Protein AF-A0A151RTE6-F1 (afdb_monomer_lite)

Organism: Cajanus cajan (NCBI:txid3821)

Radius of gyration: 24.03 Å; chains: 1; bounding box: 55×46×83 Å

Sequence (218 aa):
MVELQIISDVASSSNSSSMVSSKKYEVFLSFRGEDTRMNFTSHLHEALKKKEVETFIDYELRKGDEISPALIQAIENSLVSIVILSPNYASSKWCLEELNKILECRKKQGQMVIPVFYNVDPYIPKDLSNLKKILLYHFPELIEIPDLSMARKLERISLHDCISLSELHPSITSLPKLTELALDRCSKIDILKVHSKSLRILVAYDCSSLKEFSITSK

Structure (mmCIF, N/CA/C/O backbone):
data_AF-A0A151RTE6-F1
#
_entry.id   AF-A0A151RTE6-F1
#
loop_
_atom_site.group_PDB
_atom_site.id
_atom_site.type_symbol
_atom_site.label_atom_id
_atom_site.label_alt_id
_atom_site.label_comp_id
_atom_site.label_asym_id
_atom_site.label_entity_id
_atom_site.label_seq_id
_atom_site.pdbx_PDB_ins_code
_atom_site.Cartn_x
_atom_site.Cartn_y
_atom_site.Cartn_z
_atom_site.occupancy
_atom_site.B_iso_or_equiv
_atom_site.auth_seq_id
_atom_site.auth_comp_id
_atom_site.auth_asym_id
_atom_site.auth_atom_id
_atom_site.pdbx_PDB_model_num
ATOM 1 N N . MET A 1 1 ? -32.104 -14.719 55.369 1.00 33.06 1 MET A N 1
ATOM 2 C CA . MET A 1 1 ? -31.948 -15.973 56.137 1.00 33.06 1 MET A CA 1
ATOM 3 C C . MET A 1 1 ? -31.483 -17.011 55.128 1.00 33.06 1 MET A C 1
ATOM 5 O O . MET A 1 1 ? -32.283 -17.423 54.310 1.00 33.06 1 MET A O 1
ATOM 9 N N . VAL A 1 2 ? -30.200 -17.316 54.977 1.00 25.77 2 VAL A N 1
ATOM 10 C CA . VAL A 1 2 ? -29.109 -17.382 55.955 1.00 25.77 2 VAL A CA 1
ATOM 11 C C . VAL A 1 2 ? -27.835 -16.800 55.329 1.00 25.77 2 VAL A C 1
ATOM 13 O O . VAL A 1 2 ? -27.560 -17.023 54.155 1.00 25.77 2 VAL A O 1
ATOM 16 N N . GLU A 1 3 ? -27.098 -16.050 56.135 1.00 24.86 3 GLU A N 1
ATOM 17 C CA . GLU A 1 3 ? -25.701 -15.659 55.953 1.00 24.86 3 GLU A CA 1
ATOM 18 C C . GLU A 1 3 ? -24.899 -16.488 56.972 1.00 24.86 3 GLU A C 1
ATOM 20 O O . GLU A 1 3 ? -25.427 -16.713 58.063 1.00 24.86 3 GLU A O 1
ATOM 25 N N . LEU A 1 4 ? -23.697 -16.973 56.622 1.00 22.39 4 LEU A N 1
ATOM 26 C CA . LEU A 1 4 ? -22.535 -17.066 57.527 1.00 22.39 4 LEU A CA 1
ATOM 27 C C . LEU A 1 4 ? -21.248 -17.545 56.803 1.00 22.39 4 LEU A C 1
ATOM 29 O O . LEU A 1 4 ? -21.136 -18.670 56.326 1.00 22.39 4 LEU A O 1
ATOM 33 N N . GLN A 1 5 ? -20.330 -16.576 56.762 1.00 28.45 5 GLN A N 1
ATOM 34 C CA . GLN A 1 5 ? -18.861 -16.445 56.610 1.00 28.45 5 GLN A CA 1
ATOM 35 C C . GLN A 1 5 ? -17.949 -17.517 57.277 1.00 28.45 5 GLN A C 1
ATOM 37 O O . GLN A 1 5 ? -18.465 -18.323 58.037 1.00 28.45 5 GLN A O 1
ATOM 42 N N . ILE A 1 6 ? -16.601 -17.611 57.165 1.00 29.50 6 ILE A N 1
ATOM 43 C CA . ILE A 1 6 ? -15.420 -16.891 56.582 1.00 29.50 6 ILE A CA 1
ATOM 44 C C . ILE A 1 6 ? -14.206 -17.873 56.652 1.00 29.50 6 ILE A C 1
ATOM 46 O O . ILE A 1 6 ? -14.278 -18.810 57.440 1.00 29.50 6 ILE A O 1
ATOM 50 N N . ILE A 1 7 ? -13.109 -17.637 55.898 1.00 29.11 7 ILE A N 1
ATOM 51 C CA . ILE A 1 7 ? -11.652 -17.694 56.281 1.00 29.11 7 ILE A CA 1
ATOM 52 C C . ILE A 1 7 ? -10.854 -17.295 55.011 1.00 29.11 7 ILE A C 1
ATOM 54 O O . ILE A 1 7 ? -10.948 -17.977 53.997 1.00 29.11 7 ILE A O 1
ATOM 58 N N . SER A 1 8 ? -10.440 -16.031 54.850 1.00 34.88 8 SER A N 1
ATOM 59 C CA . SER A 1 8 ? -9.131 -15.400 55.154 1.00 34.88 8 SER A CA 1
ATOM 60 C C . SER A 1 8 ? -7.902 -16.017 54.465 1.00 34.88 8 SER A C 1
ATOM 62 O O . SER A 1 8 ? -7.481 -17.102 54.837 1.00 34.88 8 SER A O 1
ATOM 64 N N . ASP A 1 9 ? -7.295 -15.276 53.529 1.00 30.62 9 ASP A N 1
ATOM 65 C CA . ASP A 1 9 ? -5.905 -14.811 53.664 1.00 30.62 9 ASP A CA 1
ATOM 66 C C . ASP A 1 9 ? -5.556 -13.741 52.618 1.00 30.62 9 ASP A C 1
ATOM 68 O O . ASP A 1 9 ? -5.962 -13.787 51.457 1.00 30.62 9 ASP A O 1
ATOM 72 N N . VAL A 1 10 ? -4.825 -12.726 53.080 1.00 44.12 10 VAL A N 1
ATOM 73 C CA . VAL A 1 10 ? -4.344 -11.586 52.301 1.00 44.12 10 VAL A CA 1
ATOM 74 C C . VAL A 1 10 ? -3.024 -11.972 51.645 1.00 44.12 10 VAL A C 1
ATOM 76 O O . VAL A 1 10 ? -2.044 -12.234 52.336 1.00 44.12 10 VAL A O 1
ATOM 79 N N . ALA A 1 11 ? -2.970 -11.921 50.316 1.00 38.62 11 ALA A N 1
ATOM 80 C CA . ALA A 1 11 ? -1.718 -11.853 49.574 1.00 38.62 11 ALA A CA 1
ATOM 81 C C . ALA A 1 11 ? -1.818 -10.749 48.519 1.00 38.62 11 ALA A C 1
ATOM 83 O O . ALA A 1 11 ? -2.534 -10.851 47.524 1.00 38.62 11 ALA A O 1
ATOM 84 N N . SER A 1 12 ? -1.092 -9.665 48.772 1.00 51.09 12 SER A N 1
ATOM 85 C CA . SER A 1 12 ? -0.855 -8.576 47.837 1.00 51.09 12 SER A CA 1
ATOM 86 C C . SER A 1 12 ? -0.136 -9.107 46.598 1.00 51.09 12 SER A C 1
ATOM 88 O O . SER A 1 12 ? 1.003 -9.557 46.697 1.00 51.09 12 SER A O 1
ATOM 90 N N . SER A 1 13 ? -0.738 -8.992 45.416 1.00 42.41 13 SER A N 1
ATOM 91 C CA . SER A 1 13 ? 0.045 -8.943 44.181 1.00 42.41 13 SER A CA 1
ATOM 92 C C . SER A 1 13 ? -0.664 -8.104 43.122 1.00 42.41 13 SER A C 1
ATOM 94 O O . SER A 1 13 ? -1.789 -8.376 42.723 1.00 42.41 13 SER A O 1
ATOM 96 N N . SER A 1 14 ? 0.029 -7.024 42.755 1.00 44.31 14 SER A N 1
ATOM 97 C CA . SER A 1 14 ? -0.047 -6.277 41.499 1.00 44.31 14 SER A CA 1
ATOM 98 C C . SER A 1 14 ? -1.425 -6.139 40.852 1.00 44.31 14 SER A C 1
ATOM 100 O O . SER A 1 14 ? -1.862 -6.979 40.069 1.00 44.31 14 SER A O 1
ATOM 102 N N . ASN A 1 15 ? -2.013 -4.966 41.071 1.00 45.75 15 ASN A N 1
ATOM 103 C CA . ASN A 1 15 ? -2.979 -4.359 40.173 1.00 45.75 15 ASN A CA 1
ATOM 104 C C . ASN A 1 15 ? -2.306 -4.195 38.794 1.00 45.75 15 ASN A C 1
ATOM 106 O O . ASN A 1 15 ? -1.698 -3.161 38.517 1.00 45.75 15 ASN A O 1
ATOM 110 N N . SER A 1 16 ? -2.358 -5.212 37.929 1.00 46.16 16 SER A N 1
ATOM 111 C CA . SER A 1 16 ? -2.182 -4.973 36.503 1.00 46.16 16 SER A CA 1
ATOM 112 C C . SER A 1 16 ? -3.469 -4.305 36.047 1.00 46.16 16 SER A C 1
ATOM 114 O O . SER A 1 16 ? -4.418 -4.941 35.599 1.00 46.16 16 SER A O 1
ATOM 116 N N . SER A 1 17 ? -3.534 -2.980 36.215 1.00 43.78 17 SER A N 1
ATOM 117 C CA . SER A 1 17 ? -4.467 -2.214 35.408 1.00 43.78 17 SER A CA 1
ATOM 118 C C . SER A 1 17 ? -4.072 -2.535 33.975 1.00 43.78 17 SER A C 1
ATOM 120 O O . SER A 1 17 ? -3.041 -2.063 33.489 1.00 43.78 17 SER A O 1
ATOM 122 N N . SER A 1 18 ? -4.840 -3.405 33.326 1.00 48.41 18 SER A N 1
ATOM 123 C CA . SER A 1 18 ? -4.858 -3.490 31.883 1.00 48.41 18 SER A CA 1
ATOM 124 C C . SER A 1 18 ? -4.977 -2.045 31.428 1.00 48.41 18 SER A C 1
ATOM 126 O O . SER A 1 18 ? -6.010 -1.416 31.673 1.00 48.41 18 SER A O 1
ATOM 128 N N . MET A 1 19 ? -3.907 -1.481 30.860 1.00 41.81 19 MET A N 1
ATOM 129 C CA . MET A 1 19 ? -4.021 -0.267 30.068 1.00 41.81 19 MET A CA 1
ATOM 130 C C . MET A 1 19 ? -4.860 -0.675 28.864 1.00 41.81 19 MET A C 1
ATOM 132 O O . MET A 1 19 ? -4.349 -0.950 27.782 1.00 41.81 19 MET A O 1
ATOM 136 N N . VAL A 1 20 ? -6.170 -0.783 29.081 1.00 46.06 20 VAL A N 1
ATOM 137 C CA . VAL A 1 20 ? -7.156 -0.671 28.033 1.00 46.06 20 VAL A CA 1
ATOM 138 C C . VAL A 1 20 ? -6.948 0.754 27.570 1.00 46.06 20 VAL A C 1
ATOM 140 O O . VAL A 1 20 ? -7.432 1.706 28.179 1.00 46.06 20 VAL A O 1
ATOM 143 N N . SER A 1 21 ? -6.087 0.899 26.563 1.00 55.72 21 SER A N 1
ATOM 144 C CA . SER A 1 21 ? -6.063 2.077 25.718 1.00 55.72 21 SER A CA 1
ATOM 145 C C . SER A 1 21 ? -7.525 2.373 25.432 1.00 55.72 21 SER A C 1
ATOM 147 O O . SER A 1 21 ? -8.219 1.524 24.870 1.00 55.72 21 SER A O 1
ATOM 149 N N . SER A 1 22 ? -8.019 3.506 25.929 1.00 59.09 22 SER A N 1
ATOM 150 C CA . SER A 1 22 ? -9.379 3.967 25.692 1.00 59.09 22 SER A CA 1
ATOM 151 C C . SER A 1 22 ? -9.469 4.379 24.225 1.00 59.09 22 SER A C 1
ATOM 153 O O . SER A 1 22 ? -9.477 5.565 23.893 1.00 59.09 22 SER A O 1
ATOM 155 N N . LYS A 1 23 ? -9.400 3.390 23.330 1.00 61.66 23 LYS A N 1
ATOM 156 C CA . LYS A 1 23 ? -9.575 3.578 21.902 1.00 61.66 23 LYS A CA 1
ATOM 157 C C . LYS A 1 23 ? -10.981 4.108 21.723 1.00 61.66 23 LYS A C 1
ATOM 159 O O . LYS A 1 23 ? -11.946 3.478 22.141 1.00 61.66 23 LYS A O 1
ATOM 164 N N . LYS A 1 24 ? -11.052 5.324 21.194 1.00 71.38 24 LYS A N 1
ATOM 165 C CA . LYS A 1 24 ? -12.293 6.081 21.057 1.00 71.38 24 LYS A CA 1
ATOM 166 C C . LYS A 1 24 ? -13.138 5.575 19.890 1.00 71.38 24 LYS A C 1
ATOM 168 O O . LYS A 1 24 ? -14.317 5.863 19.847 1.00 71.38 24 LYS A O 1
ATOM 173 N N . TYR A 1 25 ? -12.536 4.868 18.939 1.00 75.62 25 TYR A N 1
ATOM 174 C CA . TYR A 1 25 ? -13.242 4.332 17.784 1.00 75.62 25 TYR A CA 1
ATOM 175 C C . TYR A 1 25 ? -12.800 2.894 17.531 1.00 75.62 25 TYR A C 1
ATOM 177 O O . TYR A 1 25 ? -11.629 2.534 17.685 1.00 75.62 25 TYR A O 1
ATOM 185 N N . GLU A 1 26 ? -13.734 2.067 17.088 1.00 88.31 26 GLU A N 1
ATOM 186 C CA . GLU A 1 26 ? -13.432 0.723 16.617 1.00 88.31 26 GLU A CA 1
ATOM 187 C C . GLU A 1 26 ? -12.938 0.764 15.170 1.00 88.31 26 GLU A C 1
ATOM 189 O O . GLU A 1 26 ? -11.965 0.090 14.827 1.00 88.31 26 GLU A O 1
ATOM 194 N N . VAL A 1 27 ? -13.546 1.607 14.331 1.00 94.56 27 VAL A N 1
ATOM 195 C CA . VAL A 1 27 ? -13.223 1.698 12.903 1.00 94.56 27 VAL A CA 1
ATOM 196 C C . VAL A 1 27 ? -12.957 3.139 12.473 1.00 94.56 27 VAL A C 1
ATOM 198 O O . VAL A 1 27 ? -13.762 4.030 12.720 1.00 94.56 27 VAL A O 1
ATOM 201 N N . PHE A 1 28 ? -11.865 3.356 11.743 1.00 95.00 28 PHE A N 1
ATOM 202 C CA . PHE A 1 28 ? -11.642 4.544 10.920 1.00 95.00 28 PHE A CA 1
ATOM 203 C C . PHE A 1 28 ? -11.951 4.220 9.456 1.00 95.00 28 PHE A C 1
ATOM 205 O O . PHE A 1 28 ? -11.373 3.278 8.906 1.00 95.00 28 PHE A O 1
ATOM 212 N N . LEU A 1 29 ? -12.829 4.992 8.811 1.00 94.50 29 LEU A N 1
ATOM 213 C CA . LEU A 1 29 ? -13.092 4.885 7.373 1.00 94.50 29 LEU A CA 1
ATOM 214 C C . LEU A 1 29 ? -12.291 5.936 6.601 1.00 94.50 29 LEU A C 1
ATOM 216 O O . LEU A 1 29 ? -12.607 7.123 6.671 1.00 94.50 29 LEU A O 1
ATOM 220 N N . SER A 1 30 ? -11.315 5.485 5.810 1.00 91.75 30 SER A N 1
ATOM 221 C CA . SER A 1 30 ? -10.594 6.322 4.844 1.00 91.75 30 SER A CA 1
ATOM 222 C C . SER A 1 30 ? -11.123 6.068 3.437 1.00 91.75 30 SER A C 1
ATOM 224 O O . SER A 1 30 ? -11.233 4.916 3.006 1.00 91.75 30 SER A O 1
ATOM 226 N N . PHE A 1 31 ? -11.493 7.124 2.715 1.00 91.69 31 PHE A N 1
ATOM 227 C CA . PHE A 1 31 ? -12.126 7.009 1.402 1.00 91.69 31 PHE A CA 1
ATOM 228 C C . PHE A 1 31 ? -12.010 8.302 0.598 1.00 91.69 31 PHE A C 1
ATOM 230 O O . PHE A 1 31 ? -11.844 9.391 1.146 1.00 91.69 31 PHE A O 1
ATOM 237 N N . ARG A 1 32 ? -12.177 8.201 -0.724 1.00 88.75 32 ARG A N 1
ATOM 238 C CA . ARG A 1 32 ? -12.339 9.383 -1.570 1.00 88.75 32 ARG A CA 1
ATOM 239 C C . ARG A 1 32 ? -13.804 9.792 -1.602 1.00 88.75 32 ARG A C 1
ATOM 241 O O . ARG A 1 32 ? -14.637 9.127 -2.215 1.00 88.75 32 ARG A O 1
ATOM 248 N N . GLY A 1 33 ? -14.101 10.939 -1.001 1.00 88.25 33 GLY A N 1
ATOM 249 C CA . GLY A 1 33 ? -15.452 11.488 -0.947 1.00 88.25 33 GLY A CA 1
ATOM 250 C C . GLY A 1 33 ? -16.173 11.576 -2.290 1.00 88.25 33 GLY A C 1
ATOM 251 O O . GLY A 1 33 ? -17.325 11.166 -2.407 1.00 88.25 33 GLY A O 1
ATOM 252 N N . GLU A 1 34 ? -15.466 12.074 -3.300 1.00 86.56 34 GLU A N 1
ATOM 253 C CA . GLU A 1 34 ? -15.965 12.214 -4.672 1.00 86.56 34 GLU A CA 1
ATOM 254 C C . GLU A 1 34 ? -16.407 10.884 -5.298 1.00 86.56 34 GLU A C 1
ATOM 256 O O . GLU A 1 34 ? -17.368 10.864 -6.062 1.00 86.56 34 GLU A O 1
ATOM 261 N N . ASP A 1 35 ? -15.766 9.773 -4.930 1.00 83.75 35 ASP A N 1
ATOM 262 C CA . ASP A 1 35 ? -16.043 8.469 -5.532 1.00 83.75 35 ASP A CA 1
ATOM 263 C C . ASP A 1 35 ? -17.160 7.727 -4.791 1.00 83.75 35 ASP A C 1
ATOM 265 O O . ASP A 1 35 ? -18.057 7.147 -5.415 1.00 83.75 35 ASP A O 1
ATOM 269 N N . THR A 1 36 ? -17.093 7.711 -3.452 1.00 89.81 36 THR A N 1
ATOM 270 C CA . THR A 1 36 ? -17.843 6.724 -2.661 1.00 89.81 36 THR A CA 1
ATOM 271 C C . THR A 1 36 ? -18.753 7.285 -1.574 1.00 89.81 36 THR A C 1
ATOM 273 O O . THR A 1 36 ? -19.547 6.525 -1.011 1.00 89.81 36 THR A O 1
ATOM 276 N N . ARG A 1 37 ? -18.701 8.595 -1.272 1.00 90.00 37 ARG A N 1
ATOM 277 C CA . ARG A 1 37 ? -19.408 9.189 -0.114 1.00 90.00 37 ARG A CA 1
ATOM 278 C C . ARG A 1 37 ? -20.894 8.867 -0.091 1.00 90.00 37 ARG A C 1
ATOM 280 O O . ARG A 1 37 ? -21.405 8.431 0.931 1.00 90.00 37 ARG A O 1
ATOM 287 N N . MET A 1 38 ? -21.577 9.119 -1.204 1.00 89.75 38 MET A N 1
ATOM 288 C CA . MET A 1 38 ? -23.039 9.041 -1.284 1.00 89.75 38 MET A CA 1
ATOM 289 C C . MET A 1 38 ? -23.554 7.641 -1.640 1.00 89.75 38 MET A C 1
ATOM 291 O O . MET A 1 38 ? -24.765 7.453 -1.703 1.00 89.75 38 MET A O 1
ATOM 295 N N . ASN A 1 39 ? -22.661 6.678 -1.886 1.00 90.31 39 ASN A N 1
ATOM 296 C CA . ASN A 1 39 ? -23.012 5.326 -2.315 1.00 90.31 39 ASN A CA 1
ATOM 297 C C . ASN A 1 39 ? -22.422 4.265 -1.360 1.00 90.31 39 ASN A C 1
ATOM 299 O O . ASN A 1 39 ? -22.927 4.053 -0.264 1.00 90.31 39 ASN A O 1
ATOM 303 N N . PHE A 1 40 ? -21.351 3.586 -1.746 1.00 93.38 40 PHE A N 1
ATOM 304 C CA . PHE A 1 40 ? -20.709 2.517 -1.007 1.00 93.38 40 PHE A CA 1
ATOM 305 C C . PHE A 1 40 ? -20.339 2.908 0.429 1.00 93.38 40 PHE A C 1
ATOM 307 O O . PHE A 1 40 ? -20.679 2.178 1.360 1.00 93.38 40 PHE A O 1
ATOM 314 N N . THR A 1 41 ? -19.697 4.063 0.641 1.00 93.69 41 THR A N 1
ATOM 315 C CA . THR A 1 41 ? -19.241 4.458 1.983 1.00 93.69 41 THR A CA 1
ATOM 316 C C . THR A 1 41 ? -20.406 4.788 2.915 1.00 93.69 41 THR A C 1
ATOM 318 O O . THR A 1 41 ? -20.362 4.387 4.077 1.00 93.69 41 THR A O 1
ATOM 321 N N . SER A 1 42 ? -21.463 5.462 2.439 1.00 91.25 42 SER A N 1
ATOM 322 C CA . SER A 1 42 ? -22.640 5.746 3.276 1.00 91.25 42 SER A CA 1
ATOM 323 C C . SER A 1 42 ? -23.357 4.461 3.692 1.00 91.25 42 SER A C 1
ATOM 325 O O . SER A 1 42 ? -23.728 4.321 4.857 1.00 91.25 42 SER A O 1
ATOM 327 N N . HIS A 1 43 ? -23.495 3.490 2.783 1.00 94.88 43 HIS A N 1
ATOM 328 C CA . HIS A 1 43 ? -24.083 2.187 3.096 1.00 94.88 43 HIS A CA 1
ATOM 329 C C . HIS A 1 43 ? -23.223 1.368 4.062 1.00 94.88 43 HIS A C 1
ATOM 331 O O . HIS A 1 43 ? -23.764 0.777 4.997 1.00 94.88 43 HIS A O 1
ATOM 337 N N . LEU A 1 44 ? -21.899 1.354 3.874 1.00 94.44 44 LEU A N 1
ATOM 338 C CA . LEU A 1 44 ? -20.972 0.678 4.783 1.00 94.44 44 LEU A CA 1
ATOM 339 C C . LEU A 1 44 ? -21.036 1.282 6.190 1.00 94.44 44 LEU A C 1
ATOM 341 O O . LEU A 1 44 ? -21.175 0.548 7.164 1.00 94.44 44 LEU A O 1
ATOM 345 N N . HIS A 1 45 ? -20.981 2.610 6.297 1.00 94.19 45 HIS A N 1
ATOM 346 C CA . HIS A 1 45 ? -21.068 3.311 7.575 1.00 94.19 45 HIS A CA 1
ATOM 347 C C . HIS A 1 45 ? -22.401 3.036 8.288 1.00 94.19 45 HIS A C 1
ATOM 349 O O . HIS A 1 45 ? -22.414 2.717 9.474 1.00 94.19 45 HIS A O 1
ATOM 355 N N . GLU A 1 46 ? -23.524 3.080 7.565 1.00 93.88 46 GLU A N 1
ATOM 356 C CA . GLU A 1 46 ? -24.840 2.754 8.124 1.00 93.88 46 GLU A CA 1
ATOM 357 C C . GLU A 1 46 ? -24.925 1.288 8.582 1.00 93.88 46 GLU A C 1
ATOM 359 O O . GLU A 1 46 ? -25.518 0.991 9.619 1.00 93.88 46 GLU A O 1
ATOM 364 N N . ALA A 1 47 ? -24.314 0.355 7.846 1.00 95.94 47 ALA A N 1
ATOM 365 C CA . ALA A 1 47 ? -24.262 -1.053 8.230 1.00 95.94 47 ALA A CA 1
ATOM 366 C C . ALA A 1 47 ? -23.413 -1.286 9.491 1.00 95.94 47 ALA A C 1
ATOM 368 O O . ALA A 1 47 ? -23.844 -2.027 10.374 1.00 95.94 47 ALA A O 1
ATOM 369 N N . LEU A 1 48 ? -22.251 -0.632 9.602 1.00 94.44 48 LEU A N 1
ATOM 370 C CA . LEU A 1 48 ? -21.400 -0.666 10.799 1.00 94.44 48 LEU A CA 1
ATOM 371 C C . LEU A 1 48 ? -22.136 -0.090 12.012 1.00 94.44 48 LEU A C 1
ATOM 373 O O . LEU A 1 48 ? -22.201 -0.729 13.060 1.00 94.44 48 LEU A O 1
ATOM 377 N N . LYS A 1 49 ? -22.799 1.056 11.840 1.00 92.25 49 LYS A N 1
ATOM 378 C CA . LYS A 1 49 ? -23.607 1.690 12.886 1.00 92.25 49 LYS A CA 1
ATOM 379 C C . LYS A 1 49 ? -24.753 0.797 13.364 1.00 92.25 49 LYS A C 1
ATOM 381 O O . LYS A 1 49 ? -24.986 0.690 14.562 1.00 92.25 49 LYS A O 1
ATOM 386 N N . LYS A 1 50 ? -25.450 0.109 12.451 1.00 96.25 50 LYS A N 1
ATOM 387 C CA . LYS A 1 50 ? -26.493 -0.882 12.792 1.00 96.25 50 LYS A CA 1
ATOM 388 C C . LYS A 1 50 ? -25.961 -2.087 13.568 1.00 96.25 50 LYS A C 1
ATOM 390 O O . LYS A 1 50 ? -26.747 -2.796 14.188 1.00 96.25 50 LYS A O 1
ATOM 395 N N . LYS A 1 51 ? -24.656 -2.348 13.493 1.00 95.31 51 LYS A N 1
ATOM 396 C CA . LYS A 1 51 ? -23.955 -3.372 14.273 1.00 95.31 51 LYS A CA 1
ATOM 397 C C . LYS A 1 51 ? -23.308 -2.811 15.539 1.00 95.31 51 LYS A C 1
ATOM 399 O O . LYS A 1 51 ? -22.533 -3.525 16.156 1.00 95.31 51 LYS A O 1
ATOM 404 N N . GLU A 1 52 ? -23.643 -1.572 15.902 1.00 93.62 52 GLU A N 1
ATOM 405 C CA . GLU A 1 52 ? -23.124 -0.871 17.080 1.00 93.62 52 GLU A CA 1
ATOM 406 C C . GLU A 1 52 ? -21.596 -0.697 17.059 1.00 93.62 52 GLU A C 1
ATOM 408 O O . GLU A 1 52 ? -20.989 -0.514 18.105 1.00 93.62 52 GLU A O 1
ATOM 413 N N . VAL A 1 53 ? -20.986 -0.704 15.863 1.00 92.50 53 VAL A N 1
ATOM 414 C CA . VAL A 1 53 ? -19.543 -0.492 15.694 1.00 92.50 53 VAL A CA 1
ATOM 415 C C . VAL A 1 53 ? -19.234 1.002 15.687 1.00 92.50 53 VAL A C 1
ATOM 417 O O . VAL A 1 53 ? -19.642 1.728 14.769 1.00 92.50 53 VAL A O 1
ATOM 420 N N . GLU A 1 54 ? -18.481 1.473 16.682 1.00 91.56 54 GLU A N 1
ATOM 421 C CA . GLU A 1 54 ? -18.126 2.887 16.804 1.00 91.56 54 GLU A CA 1
ATOM 422 C C . GLU A 1 54 ? -17.158 3.294 15.683 1.00 91.56 54 GLU A C 1
ATOM 424 O O . GLU A 1 54 ? -15.992 2.896 15.643 1.00 91.56 54 GLU A O 1
ATOM 429 N N . THR A 1 55 ? -17.659 4.084 14.732 1.00 91.31 55 THR A N 1
ATOM 430 C CA . THR A 1 55 ? -16.955 4.387 13.482 1.00 91.31 55 THR A CA 1
ATOM 431 C C . THR A 1 55 ? -16.683 5.882 13.352 1.00 91.31 55 THR A C 1
ATOM 433 O O . THR A 1 55 ? -17.605 6.696 13.413 1.00 91.31 55 THR A O 1
ATOM 436 N N . PHE A 1 56 ? -15.426 6.250 13.107 1.00 90.25 56 PHE A N 1
ATOM 437 C CA . PHE A 1 56 ? -15.063 7.581 12.640 1.00 90.25 56 PHE A CA 1
ATOM 438 C C . PHE A 1 56 ? -15.098 7.619 11.112 1.00 90.25 56 PHE A C 1
ATOM 440 O O . PHE A 1 56 ? -14.463 6.806 10.436 1.00 90.25 56 PHE A O 1
ATOM 447 N N . ILE A 1 57 ? -15.819 8.593 10.569 1.00 82.88 57 ILE A N 1
ATOM 448 C CA . ILE A 1 57 ? -15.936 8.828 9.133 1.00 82.88 57 ILE A CA 1
ATOM 449 C C . ILE A 1 57 ? -15.559 10.277 8.840 1.00 82.88 57 ILE A C 1
ATOM 451 O O . ILE A 1 57 ? -16.166 11.210 9.371 1.00 82.88 57 ILE A O 1
ATOM 455 N N . ASP A 1 58 ? -14.548 10.468 7.992 1.00 70.56 58 ASP A N 1
ATOM 456 C CA . ASP A 1 58 ? -14.165 11.808 7.559 1.00 70.56 58 ASP A CA 1
ATOM 457 C C . ASP A 1 58 ? -15.133 12.306 6.474 1.00 70.56 58 ASP A C 1
ATOM 459 O O . ASP A 1 58 ? -15.007 12.026 5.278 1.00 70.56 58 ASP A O 1
ATOM 463 N N . TYR A 1 59 ? -16.154 13.051 6.894 1.00 64.06 59 TYR A N 1
ATOM 464 C CA . TYR A 1 59 ? -17.014 13.805 5.984 1.00 64.06 59 TYR A CA 1
ATOM 465 C C . TYR A 1 59 ? -16.344 15.121 5.565 1.00 64.06 59 TYR A C 1
ATOM 467 O O . TYR A 1 59 ? -16.940 16.174 5.749 1.00 64.06 59 TYR A O 1
ATOM 475 N N . GLU A 1 60 ? -15.120 15.070 5.027 1.00 53.28 60 GLU A N 1
ATOM 476 C CA . GLU A 1 60 ? -14.385 16.225 4.480 1.00 53.28 60 GLU A CA 1
ATOM 477 C C . GLU A 1 60 ? -14.554 17.496 5.332 1.00 53.28 60 GLU A C 1
ATOM 479 O O . GLU A 1 60 ? -15.266 18.443 4.971 1.00 53.28 60 GLU A O 1
ATOM 484 N N . LEU A 1 61 ? -13.885 17.535 6.488 1.00 50.62 61 LEU A N 1
ATOM 485 C CA . LEU A 1 61 ? -13.674 18.807 7.176 1.00 50.62 61 LEU A CA 1
ATOM 486 C C . LEU A 1 61 ? -13.039 19.803 6.186 1.00 50.62 61 LEU A C 1
ATOM 488 O O . LEU A 1 61 ? -12.092 19.488 5.473 1.00 50.62 61 LEU A O 1
ATOM 492 N N . ARG A 1 62 ? -13.656 20.986 6.103 1.00 47.72 62 ARG A N 1
ATOM 493 C CA . ARG A 1 62 ? -13.381 22.112 5.192 1.00 47.72 62 ARG A CA 1
ATOM 494 C C . ARG A 1 62 ? -11.944 22.147 4.649 1.00 47.72 62 ARG A C 1
ATOM 496 O O . ARG A 1 62 ? -11.008 22.234 5.435 1.00 47.72 62 ARG A O 1
ATOM 503 N N . LYS A 1 63 ? -11.821 22.180 3.311 1.00 44.31 63 LYS A N 1
ATOM 504 C CA . LYS A 1 63 ? -10.577 22.366 2.536 1.00 44.31 63 LYS A CA 1
ATOM 505 C C . LYS A 1 63 ? -9.537 23.214 3.288 1.00 44.31 63 LYS A C 1
ATOM 507 O O . LYS A 1 63 ? -9.695 24.429 3.393 1.00 44.31 63 LYS A O 1
ATOM 512 N N . GLY A 1 64 ? -8.485 22.556 3.757 1.00 51.66 64 GLY A N 1
ATOM 513 C CA . GLY A 1 64 ? -7.236 23.138 4.240 1.00 51.66 64 GLY A CA 1
ATOM 514 C C . GLY A 1 64 ? -6.069 22.276 3.752 1.00 51.66 64 GLY A C 1
ATOM 515 O O . GLY A 1 64 ? -6.278 21.122 3.382 1.00 51.66 64 GLY A O 1
ATOM 516 N N . ASP A 1 65 ? -4.860 22.838 3.705 1.00 51.78 65 ASP A N 1
ATOM 517 C CA . ASP A 1 65 ? -3.688 22.195 3.084 1.00 51.78 65 ASP A CA 1
ATOM 518 C C . ASP A 1 65 ? -3.054 21.063 3.925 1.00 51.78 65 ASP A C 1
ATOM 520 O O . ASP A 1 65 ? -2.174 20.353 3.425 1.00 51.78 65 ASP A O 1
ATOM 524 N N . GLU A 1 66 ? -3.510 20.879 5.173 1.00 60.78 66 GLU A N 1
ATOM 525 C CA . GLU A 1 66 ? -2.959 19.939 6.160 1.00 60.78 66 GLU A CA 1
ATOM 526 C C . GLU A 1 66 ? -4.047 19.139 6.888 1.00 60.78 66 GLU A C 1
ATOM 528 O O . GLU A 1 66 ? -5.091 19.685 7.263 1.00 60.78 66 GLU A O 1
ATOM 533 N N . ILE A 1 67 ? -3.759 17.861 7.165 1.00 68.88 67 ILE A N 1
ATOM 534 C CA . ILE A 1 67 ? -4.608 17.008 8.001 1.00 68.88 67 ILE A CA 1
ATOM 535 C C . ILE A 1 67 ? -4.833 17.647 9.374 1.00 68.88 67 ILE A C 1
ATOM 537 O O . ILE A 1 67 ? -3.890 17.954 10.104 1.00 68.88 67 ILE A O 1
ATOM 541 N N . SER A 1 68 ? -6.102 17.770 9.775 1.00 76.06 68 SER A N 1
ATOM 542 C CA . SER A 1 68 ? -6.429 18.315 11.093 1.00 76.06 68 SER A CA 1
ATOM 543 C C . SER A 1 68 ? -5.881 17.427 12.229 1.00 76.06 68 SER A C 1
ATOM 545 O O . SER A 1 68 ? -5.979 16.198 12.151 1.00 76.06 68 SER A O 1
ATOM 547 N N . PRO A 1 69 ? -5.386 18.003 13.342 1.00 82.81 69 PRO A N 1
ATOM 548 C CA . PRO A 1 69 ? -4.947 17.226 14.506 1.00 82.81 69 PRO A CA 1
ATOM 549 C C . PRO A 1 69 ? -6.016 16.258 15.035 1.00 82.81 69 PRO A C 1
ATOM 551 O O . PRO A 1 69 ? -5.695 15.178 15.527 1.00 82.81 69 PRO A O 1
ATOM 554 N N . ALA A 1 70 ? -7.295 16.618 14.889 1.00 82.00 70 ALA A N 1
ATOM 555 C CA . ALA A 1 70 ? -8.420 15.762 15.247 1.00 82.00 70 ALA A CA 1
ATOM 556 C C . ALA A 1 70 ? -8.489 14.489 14.385 1.00 82.00 70 ALA A C 1
ATOM 558 O O . ALA A 1 70 ? -8.782 13.418 14.913 1.00 82.00 70 ALA A O 1
ATOM 559 N N . LEU A 1 71 ? -8.180 14.585 13.087 1.00 85.75 71 LEU A N 1
ATOM 560 C CA . LEU A 1 71 ? -8.147 13.431 12.188 1.00 85.75 71 LEU A CA 1
ATOM 561 C C . LEU A 1 71 ? -6.969 12.508 12.510 1.00 85.75 71 LEU A C 1
ATOM 563 O O . LEU A 1 71 ? -7.144 11.295 12.585 1.00 85.75 71 LEU A O 1
ATOM 567 N N . ILE A 1 72 ? 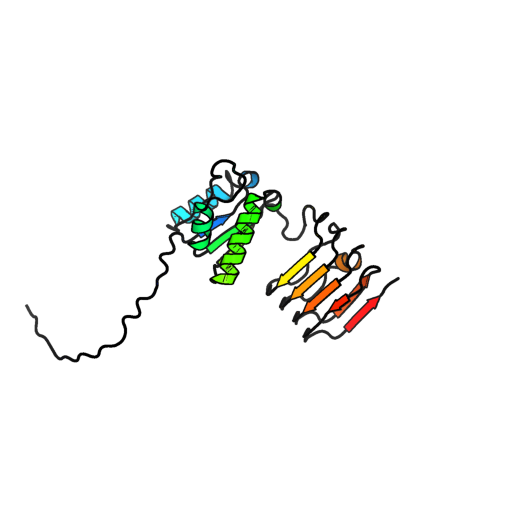-5.791 13.077 12.786 1.00 88.00 72 ILE A N 1
ATOM 568 C CA . ILE A 1 72 ? -4.614 12.307 13.223 1.00 88.00 72 ILE A CA 1
ATOM 569 C C . ILE A 1 72 ? -4.952 11.498 14.478 1.00 88.00 72 ILE A C 1
ATOM 571 O O . ILE A 1 72 ? -4.706 10.293 14.517 1.00 88.00 72 ILE A O 1
ATOM 575 N N . GLN A 1 73 ? -5.571 12.138 15.472 1.00 88.44 73 GLN A N 1
ATOM 576 C CA . GLN A 1 73 ? -6.002 11.459 16.693 1.00 88.44 73 GLN A CA 1
ATOM 577 C C . GLN A 1 73 ? -7.084 10.409 16.431 1.00 88.44 73 GLN A C 1
ATOM 579 O O . GLN A 1 73 ? -7.095 9.378 17.099 1.00 88.44 73 GLN A O 1
ATOM 584 N N . ALA A 1 74 ? -8.002 10.641 15.490 1.00 90.38 74 ALA A N 1
ATOM 585 C CA . ALA A 1 74 ? -9.011 9.649 15.132 1.00 90.38 74 ALA A CA 1
ATOM 586 C C . ALA A 1 74 ? -8.365 8.385 14.547 1.00 90.38 74 ALA A C 1
ATOM 588 O O . ALA A 1 74 ? -8.708 7.280 14.965 1.00 90.38 74 ALA A O 1
ATOM 589 N N . ILE A 1 75 ? -7.381 8.545 13.656 1.00 91.94 75 ILE A N 1
ATOM 590 C CA . ILE A 1 75 ? -6.606 7.427 13.105 1.00 91.94 75 ILE A CA 1
ATOM 591 C C . ILE A 1 75 ? -5.856 6.704 14.227 1.00 91.94 75 ILE A C 1
ATOM 593 O O . ILE A 1 75 ? -5.994 5.494 14.367 1.00 91.94 75 ILE A O 1
ATOM 597 N N . GLU A 1 76 ? -5.107 7.422 15.068 1.00 92.56 76 GLU A N 1
ATOM 598 C CA . GLU A 1 76 ? -4.319 6.821 16.156 1.00 92.56 76 GLU A CA 1
ATOM 599 C C . GLU A 1 76 ? -5.176 6.049 17.166 1.00 92.56 76 GLU A C 1
ATOM 601 O O . GLU A 1 76 ? -4.769 4.984 17.634 1.00 92.56 76 GLU A O 1
ATOM 606 N N . ASN A 1 77 ? -6.372 6.556 17.466 1.00 90.94 77 ASN A N 1
ATOM 607 C CA . ASN A 1 77 ? -7.278 5.978 18.456 1.00 90.94 77 ASN A CA 1
ATOM 608 C C . ASN A 1 77 ? -8.236 4.924 17.889 1.00 90.94 77 ASN A C 1
ATOM 610 O O . ASN A 1 77 ? -9.113 4.467 18.622 1.00 90.94 77 ASN A O 1
ATOM 614 N N . SER A 1 78 ? -8.081 4.533 16.621 1.00 93.31 78 SER A N 1
ATOM 615 C CA . SER A 1 78 ? -8.906 3.494 15.998 1.00 93.31 78 SER A CA 1
ATOM 616 C C . SER A 1 78 ? -8.294 2.096 16.145 1.00 93.31 78 SER A C 1
ATOM 618 O O . SER A 1 78 ? -7.076 1.912 16.032 1.00 93.31 78 SER A O 1
ATOM 620 N N . LEU A 1 79 ? -9.123 1.075 16.387 1.00 91.88 79 LEU A N 1
ATOM 621 C CA . LEU A 1 79 ? -8.687 -0.333 16.385 1.00 91.88 79 LEU A CA 1
ATOM 622 C C . LEU A 1 79 ? -8.354 -0.822 14.971 1.00 91.88 79 LEU A C 1
ATOM 624 O O . LEU A 1 79 ? -7.305 -1.439 14.758 1.00 91.88 79 LEU A O 1
ATOM 628 N N . VAL A 1 80 ? -9.242 -0.520 14.028 1.00 91.69 80 VAL A N 1
ATOM 629 C CA . VAL A 1 80 ? -9.181 -0.940 12.630 1.00 91.69 80 VAL A CA 1
ATOM 630 C C . VAL A 1 80 ? -9.275 0.288 11.731 1.00 91.69 80 VAL A C 1
ATOM 632 O O . VAL A 1 80 ? -10.050 1.202 11.996 1.00 91.69 80 VAL A O 1
ATOM 635 N N . SER A 1 81 ? -8.526 0.303 10.635 1.00 92.75 81 SER A N 1
ATOM 636 C CA . SER A 1 81 ? -8.719 1.255 9.541 1.00 92.75 81 SER A CA 1
ATOM 637 C C . SER A 1 81 ? -9.179 0.510 8.294 1.00 92.75 81 SER A C 1
ATOM 639 O O . SER A 1 81 ? -8.472 -0.369 7.801 1.00 92.75 81 SER A O 1
ATOM 641 N N . ILE A 1 82 ? -10.356 0.857 7.775 1.00 92.88 82 ILE A N 1
ATOM 642 C CA . ILE A 1 82 ? -10.832 0.373 6.477 1.00 92.88 82 ILE A CA 1
ATOM 643 C C . ILE A 1 82 ? -10.486 1.436 5.437 1.00 92.88 82 ILE A C 1
ATOM 645 O O . ILE A 1 82 ? -10.936 2.578 5.537 1.00 92.88 82 ILE A O 1
ATOM 649 N N . VAL A 1 83 ? -9.682 1.057 4.446 1.00 87.88 83 VAL A N 1
ATOM 650 C CA . VAL A 1 83 ? -9.214 1.953 3.382 1.00 87.88 83 VAL A CA 1
ATOM 651 C C . VAL A 1 83 ? -9.923 1.590 2.086 1.00 87.88 83 VAL A C 1
ATOM 653 O O . VAL A 1 83 ? -9.658 0.541 1.502 1.00 87.88 83 VAL A O 1
ATOM 656 N N . ILE A 1 84 ? -10.827 2.456 1.633 1.00 89.06 84 ILE A N 1
ATOM 657 C CA . ILE A 1 84 ? -11.611 2.265 0.411 1.00 89.06 84 ILE A CA 1
ATOM 658 C C . ILE A 1 84 ? -10.835 2.871 -0.757 1.00 89.06 84 ILE A C 1
ATOM 660 O O . ILE A 1 84 ? -10.935 4.063 -1.048 1.00 89.06 84 ILE A O 1
ATOM 664 N N . LEU A 1 85 ? -10.046 2.032 -1.419 1.00 78.69 85 LEU A N 1
ATOM 665 C CA . LEU A 1 85 ? -9.256 2.382 -2.590 1.00 78.69 85 LEU A CA 1
ATOM 666 C C . LEU A 1 85 ? -10.179 2.469 -3.808 1.00 78.69 85 LEU A C 1
ATOM 668 O O . LEU A 1 85 ? -10.650 1.456 -4.321 1.00 78.69 85 LEU A O 1
ATOM 672 N N . SER A 1 86 ? -10.444 3.693 -4.250 1.00 83.38 86 SER A N 1
ATOM 673 C CA . SER A 1 86 ? -11.351 4.033 -5.350 1.00 83.38 86 SER A CA 1
ATOM 674 C C . SER A 1 86 ? -10.613 4.770 -6.485 1.00 83.38 86 SER A C 1
ATOM 676 O O . SER A 1 86 ? -9.451 5.151 -6.300 1.00 83.38 86 SER A O 1
ATOM 678 N N . PRO A 1 87 ? -11.228 4.976 -7.671 1.00 81.50 87 PRO A N 1
ATOM 679 C CA . PRO A 1 87 ? -10.526 5.470 -8.860 1.00 81.50 87 PRO A CA 1
ATOM 680 C C . PRO A 1 87 ? -9.722 6.760 -8.671 1.00 81.50 87 PRO A C 1
ATOM 682 O O . PRO A 1 87 ? -8.661 6.884 -9.276 1.00 81.50 87 PRO A O 1
ATOM 685 N N . ASN A 1 88 ? -10.195 7.686 -7.835 1.00 78.44 88 ASN A N 1
ATOM 686 C CA . ASN A 1 88 ? -9.564 8.983 -7.594 1.00 78.44 88 ASN A CA 1
ATOM 687 C C . ASN A 1 88 ? -8.948 9.098 -6.188 1.00 78.44 88 ASN A C 1
ATOM 689 O O . ASN A 1 88 ? -8.563 10.192 -5.771 1.00 78.44 88 ASN A O 1
ATOM 693 N N . TYR A 1 89 ? -8.828 7.992 -5.442 1.00 81.06 89 TYR A N 1
ATOM 694 C CA . TYR A 1 89 ? -8.238 7.995 -4.099 1.00 81.06 89 TYR A CA 1
ATOM 695 C C . TYR A 1 89 ? -6.795 8.505 -4.118 1.00 81.06 89 TYR A C 1
ATOM 697 O O . TYR A 1 89 ? -6.460 9.460 -3.420 1.00 81.06 89 TYR A O 1
ATOM 705 N N . ALA A 1 90 ? -5.947 7.918 -4.968 1.00 77.19 90 ALA A N 1
ATOM 706 C CA . ALA A 1 90 ? -4.528 8.270 -5.052 1.00 77.19 90 ALA A CA 1
ATOM 707 C C . ALA A 1 90 ? -4.274 9.665 -5.653 1.00 77.19 90 ALA A C 1
ATOM 709 O O . ALA A 1 90 ? -3.181 10.207 -5.518 1.00 77.19 90 ALA A O 1
ATOM 710 N N . SER A 1 91 ? -5.277 10.267 -6.295 1.00 78.19 91 SER A N 1
ATOM 711 C CA . SER A 1 91 ? -5.202 11.639 -6.806 1.00 78.19 91 SER A CA 1
ATOM 712 C C . SER A 1 91 ? -5.400 12.689 -5.706 1.00 78.19 91 SER A C 1
ATOM 714 O O . SER A 1 91 ? -5.090 13.861 -5.912 1.00 78.19 91 SER A O 1
ATOM 716 N N . SER A 1 92 ? -5.904 12.291 -4.535 1.00 78.56 92 SER A N 1
ATOM 717 C CA . SER A 1 92 ? -6.123 13.176 -3.392 1.00 78.56 92 SER A CA 1
ATOM 718 C C . SER A 1 92 ? -4.914 13.168 -2.457 1.00 78.56 92 SER A C 1
ATOM 720 O O . SER A 1 92 ? -4.650 12.173 -1.780 1.00 78.56 92 SER A O 1
ATOM 722 N N . LYS A 1 93 ? -4.210 14.307 -2.359 1.00 77.88 93 LYS A N 1
ATOM 723 C CA . LYS A 1 93 ? -3.115 14.512 -1.387 1.00 77.88 93 LYS A CA 1
ATOM 724 C C . LYS A 1 93 ? -3.557 14.149 0.034 1.00 77.88 93 LYS A C 1
ATOM 726 O O . LYS A 1 93 ? -2.835 13.454 0.735 1.00 77.88 93 LYS A O 1
ATOM 731 N N . TRP A 1 94 ? -4.771 14.548 0.406 1.00 82.81 94 TRP A N 1
ATOM 732 C CA . TRP A 1 94 ? -5.357 14.266 1.714 1.00 82.81 94 TRP A CA 1
ATOM 733 C C . TRP A 1 94 ? -5.520 12.763 1.971 1.00 82.81 94 TRP A C 1
ATOM 735 O O . TRP A 1 94 ? -5.058 12.256 2.987 1.00 82.81 94 TRP A O 1
ATOM 745 N N . CYS A 1 95 ? -6.082 12.018 1.010 1.00 82.56 95 CYS A N 1
ATOM 746 C CA . CYS A 1 95 ? -6.255 10.565 1.136 1.00 82.56 95 CYS A CA 1
ATOM 747 C C . CYS A 1 95 ? -4.905 9.830 1.241 1.00 82.56 95 CYS A C 1
ATOM 749 O O . CYS A 1 95 ? -4.796 8.809 1.922 1.00 82.56 95 CYS A O 1
ATOM 751 N N . LEU A 1 96 ? -3.863 10.344 0.577 1.00 79.56 96 LEU A N 1
ATOM 752 C CA . LEU A 1 96 ? -2.505 9.805 0.685 1.00 79.56 96 LEU A CA 1
ATOM 753 C C . LEU A 1 96 ? -1.852 10.125 2.034 1.00 79.56 96 LEU A C 1
ATOM 755 O O . LEU A 1 96 ? -1.164 9.274 2.594 1.00 79.56 96 LEU A O 1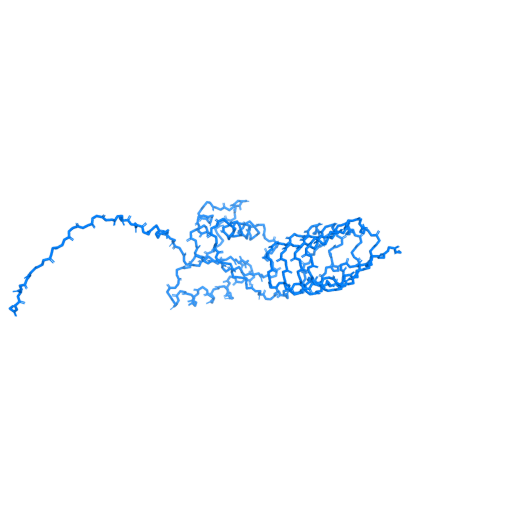
ATOM 759 N N . GLU A 1 97 ? -2.060 11.325 2.571 1.00 80.81 97 GLU A N 1
ATOM 760 C CA . GLU A 1 97 ? -1.574 11.697 3.901 1.00 80.81 97 GLU A CA 1
ATOM 761 C C . GLU A 1 97 ? -2.276 10.878 5.005 1.00 80.81 97 GLU A C 1
ATOM 763 O O . GLU A 1 97 ? -1.604 10.386 5.915 1.00 80.81 97 GLU A O 1
ATOM 768 N N . GLU A 1 98 ? -3.586 10.628 4.883 1.00 87.31 98 GLU A N 1
ATOM 769 C CA . GLU A 1 98 ? -4.327 9.718 5.769 1.00 87.31 98 GLU A CA 1
ATOM 770 C C . GLU A 1 98 ? -3.760 8.300 5.705 1.00 87.31 98 GLU A C 1
ATOM 772 O O . GLU A 1 98 ? -3.459 7.699 6.737 1.00 87.31 98 GLU A O 1
ATOM 777 N N . LEU A 1 99 ? -3.571 7.770 4.490 1.00 84.56 99 LEU A N 1
ATOM 778 C CA . LEU A 1 99 ? -3.023 6.432 4.282 1.00 84.56 99 LEU A CA 1
ATOM 779 C C . LEU A 1 99 ? -1.625 6.304 4.893 1.00 84.56 99 LEU A C 1
ATOM 781 O O . LEU A 1 99 ? -1.345 5.320 5.576 1.00 84.56 99 LEU A O 1
ATOM 785 N N . ASN A 1 100 ? -0.761 7.303 4.705 1.00 81.81 100 ASN A N 1
ATOM 786 C CA . ASN A 1 100 ? 0.560 7.327 5.330 1.00 81.81 100 ASN A CA 1
ATOM 787 C C . ASN A 1 100 ? 0.451 7.254 6.856 1.00 81.81 100 ASN A C 1
ATOM 789 O O . ASN A 1 100 ? 1.145 6.449 7.480 1.00 81.81 100 ASN A O 1
ATOM 793 N N . LYS A 1 101 ? -0.461 8.025 7.461 1.00 88.69 101 LYS A N 1
ATOM 794 C CA . LYS A 1 101 ? -0.673 7.990 8.910 1.00 88.69 101 LYS A CA 1
ATOM 795 C C . LYS A 1 101 ? -1.189 6.630 9.391 1.00 88.69 101 LYS A C 1
ATOM 797 O O . LYS A 1 101 ? -0.678 6.111 10.382 1.00 88.69 101 LYS A O 1
ATOM 802 N N . ILE A 1 102 ? -2.140 6.028 8.678 1.00 86.88 102 ILE A N 1
ATOM 803 C CA . ILE A 1 102 ? -2.660 4.680 8.961 1.00 86.88 102 ILE A CA 1
ATOM 804 C C . ILE A 1 102 ? -1.529 3.645 8.911 1.00 86.88 102 ILE A C 1
ATOM 806 O O . ILE A 1 102 ? -1.388 2.821 9.814 1.00 86.88 102 ILE A O 1
ATOM 810 N N . LEU A 1 103 ? -0.674 3.698 7.886 1.00 82.69 103 LEU A N 1
ATOM 811 C CA . LEU A 1 103 ? 0.458 2.779 7.747 1.00 82.69 103 LEU A CA 1
ATOM 812 C C . LEU A 1 103 ? 1.512 2.984 8.843 1.00 82.69 103 LEU A C 1
ATOM 814 O O . LEU A 1 103 ? 2.083 2.009 9.339 1.00 82.69 103 LEU A O 1
ATOM 818 N N . GLU A 1 104 ? 1.741 4.224 9.282 1.00 85.94 104 GLU A N 1
ATOM 819 C CA . GLU A 1 104 ? 2.558 4.489 10.465 1.00 85.94 104 GLU A CA 1
ATOM 820 C C . GLU A 1 104 ? 1.961 3.869 11.732 1.00 85.94 104 GLU A C 1
ATOM 822 O O . GLU A 1 104 ? 2.691 3.235 12.497 1.00 85.94 104 GLU A O 1
ATOM 827 N N . CYS A 1 105 ? 0.655 4.026 11.962 1.00 88.12 105 CYS A N 1
ATOM 828 C CA . CYS A 1 105 ? -0.047 3.439 13.104 1.00 88.12 105 CYS A CA 1
ATOM 829 C C . CYS A 1 105 ? -0.018 1.906 13.055 1.00 88.12 105 CYS A C 1
ATOM 831 O O . CYS A 1 105 ? 0.268 1.263 14.066 1.00 88.12 105 CYS A O 1
ATOM 833 N N . ARG A 1 106 ? -0.197 1.298 11.879 1.00 84.75 106 ARG A N 1
ATOM 834 C CA . ARG A 1 106 ? 0.004 -0.145 11.685 1.00 84.75 106 ARG A CA 1
ATOM 835 C C . ARG A 1 106 ? 1.402 -0.571 12.128 1.00 84.75 106 ARG A C 1
ATOM 837 O O . ARG A 1 106 ? 1.536 -1.519 12.895 1.00 84.75 106 ARG A O 1
ATOM 844 N N . LYS A 1 107 ? 2.440 0.149 11.691 1.00 81.94 107 LYS A N 1
ATOM 845 C CA . LYS A 1 107 ? 3.838 -0.175 12.010 1.00 81.94 107 LYS A CA 1
ATOM 846 C C . LYS A 1 107 ? 4.182 0.028 13.490 1.00 81.94 107 LYS A C 1
ATOM 848 O O . LYS A 1 107 ? 4.903 -0.786 14.054 1.00 81.94 107 LYS A O 1
ATOM 853 N N . LYS A 1 108 ? 3.718 1.121 14.103 1.00 87.44 108 LYS A N 1
ATOM 854 C CA . LYS A 1 108 ? 4.086 1.513 15.477 1.00 87.44 108 LYS A CA 1
ATOM 855 C C . LYS A 1 108 ? 3.299 0.756 16.548 1.00 87.44 108 LYS A C 1
ATOM 857 O O . LYS A 1 108 ? 3.865 0.440 17.587 1.00 87.44 108 LYS A O 1
ATOM 862 N N . GLN A 1 109 ? 2.013 0.497 16.312 1.00 88.25 109 GLN A N 1
ATOM 863 C CA . GLN A 1 109 ? 1.089 -0.010 17.337 1.00 88.25 109 GLN A CA 1
ATOM 864 C C . GLN A 1 109 ? 0.216 -1.186 16.870 1.00 88.25 109 GLN A C 1
ATOM 866 O O . GLN A 1 109 ? -0.739 -1.546 17.554 1.00 88.25 109 GLN A O 1
ATOM 871 N N . GLY A 1 110 ? 0.511 -1.784 15.710 1.00 83.88 110 GLY A N 1
ATOM 872 C CA . GLY A 1 110 ? -0.187 -2.982 15.234 1.00 83.88 110 GLY A CA 1
ATOM 873 C C . GLY A 1 110 ? -1.651 -2.751 14.848 1.00 83.88 110 GLY A C 1
ATOM 874 O O . GLY A 1 110 ? -2.439 -3.691 14.882 1.00 83.88 110 GLY A O 1
ATOM 875 N N . GLN A 1 111 ? -2.035 -1.514 14.508 1.00 90.31 111 GLN A N 1
ATOM 876 C CA . GLN A 1 111 ? -3.383 -1.212 14.014 1.00 90.31 111 GLN A CA 1
ATOM 877 C C . GLN A 1 111 ? -3.724 -2.092 12.801 1.00 90.31 111 GLN A C 1
ATOM 879 O O . GLN A 1 111 ? -2.934 -2.187 11.858 1.00 90.31 111 GLN A O 1
ATOM 884 N N . MET A 1 112 ? -4.902 -2.723 12.816 1.00 84.88 112 MET A N 1
ATOM 885 C CA . MET A 1 112 ? -5.351 -3.560 11.705 1.00 84.88 112 MET A CA 1
ATOM 886 C C . MET A 1 112 ? -5.805 -2.683 10.539 1.00 84.88 112 MET A C 1
ATOM 888 O O . MET A 1 112 ? -6.554 -1.729 10.732 1.00 84.88 112 MET A O 1
ATOM 892 N N . VAL A 1 113 ? -5.367 -3.016 9.325 1.00 84.62 113 VAL A N 1
ATOM 893 C CA . VAL A 1 113 ? -5.705 -2.268 8.108 1.00 84.62 113 VAL A CA 1
ATOM 894 C C . VAL A 1 113 ? -6.380 -3.208 7.122 1.00 84.62 113 VAL A C 1
ATOM 896 O O . VAL A 1 113 ? -5.791 -4.217 6.739 1.00 84.62 113 VAL A O 1
ATOM 899 N N . ILE A 1 114 ? -7.602 -2.869 6.714 1.00 84.69 114 ILE A N 1
ATOM 900 C CA . ILE A 1 114 ? -8.406 -3.647 5.769 1.00 84.69 114 ILE A CA 1
ATOM 901 C C . ILE A 1 114 ? -8.557 -2.831 4.479 1.00 84.69 114 ILE A C 1
ATOM 903 O O . ILE A 1 114 ? -9.292 -1.839 4.471 1.00 84.69 114 ILE A O 1
ATOM 907 N N . PRO A 1 115 ? -7.874 -3.204 3.385 1.00 82.62 115 PRO A N 1
ATOM 908 C CA . PRO A 1 115 ? -8.094 -2.570 2.095 1.00 82.62 115 PRO A CA 1
ATOM 909 C C . PRO A 1 115 ? -9.396 -3.076 1.457 1.00 82.62 115 PRO A C 1
ATOM 911 O O . PRO A 1 115 ? -9.672 -4.274 1.437 1.00 82.62 115 PRO A O 1
ATOM 914 N N . VAL A 1 116 ? -10.177 -2.157 0.892 1.00 82.69 116 VAL A N 1
ATOM 915 C CA . VAL A 1 116 ? -11.362 -2.436 0.074 1.00 82.69 116 VAL A CA 1
ATOM 916 C C . VAL A 1 116 ? -11.149 -1.800 -1.292 1.00 82.69 116 VAL A C 1
ATOM 918 O O . VAL A 1 116 ? -11.041 -0.582 -1.399 1.00 82.69 116 VAL A O 1
ATOM 921 N N . PHE A 1 117 ? -11.097 -2.613 -2.342 1.00 77.06 117 PHE A N 1
ATOM 922 C CA . PHE A 1 117 ? -10.925 -2.144 -3.715 1.00 77.06 117 PHE A CA 1
ATOM 923 C C . PHE A 1 117 ? -12.300 -1.871 -4.337 1.00 77.06 117 PHE A C 1
ATOM 925 O O . PHE A 1 117 ? -13.074 -2.796 -4.573 1.00 77.06 117 PHE A O 1
ATOM 932 N N . TYR A 1 118 ? -12.626 -0.598 -4.570 1.00 79.25 118 TYR A N 1
ATOM 933 C CA . TYR A 1 118 ? -13.919 -0.158 -5.098 1.00 79.25 118 TYR A CA 1
ATOM 934 C C . TYR A 1 118 ? -13.775 0.385 -6.521 1.00 79.25 118 TYR A C 1
ATOM 936 O O . TYR A 1 118 ? -13.173 1.437 -6.717 1.00 79.25 118 TYR A O 1
ATOM 944 N N . ASN A 1 119 ? -14.346 -0.300 -7.520 1.00 78.62 119 ASN A N 1
ATOM 945 C CA . ASN A 1 119 ? -14.283 0.087 -8.945 1.00 78.62 119 ASN A CA 1
ATOM 946 C C . ASN A 1 119 ? -12.868 0.427 -9.454 1.00 78.62 119 ASN A C 1
ATOM 948 O O . ASN A 1 119 ? -12.683 1.140 -10.445 1.00 78.62 119 ASN A O 1
ATOM 952 N N . VAL A 1 120 ? -11.867 -0.107 -8.770 1.00 66.62 120 VAL A N 1
ATOM 953 C CA . VAL A 1 120 ? -10.490 -0.182 -9.215 1.00 66.62 120 VAL A CA 1
ATOM 954 C C . VAL A 1 120 ? -10.232 -1.647 -9.465 1.00 66.62 120 VAL A C 1
ATOM 956 O O . VAL A 1 120 ? -10.619 -2.497 -8.663 1.00 66.62 120 VAL A O 1
ATOM 959 N N . ASP A 1 121 ? -9.619 -1.941 -10.5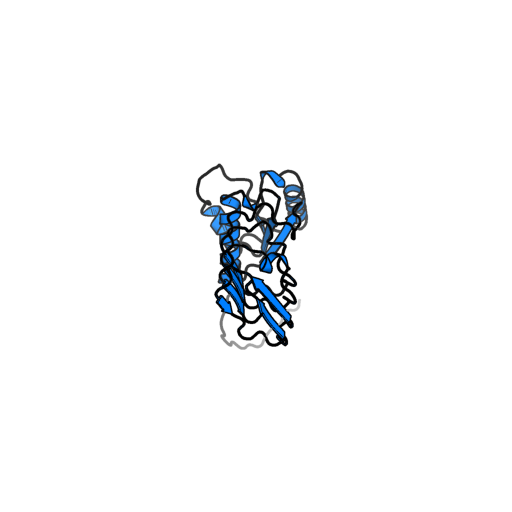97 1.00 57.91 121 ASP A N 1
ATOM 960 C CA . ASP A 1 121 ? -9.018 -3.247 -10.745 1.00 57.91 121 ASP A CA 1
ATOM 961 C C . ASP A 1 121 ? -7.768 -3.243 -9.849 1.00 57.91 121 ASP A C 1
ATOM 963 O O . ASP A 1 121 ? -6.883 -2.407 -10.069 1.00 57.91 121 ASP A O 1
ATOM 967 N N . PRO A 1 122 ? -7.686 -4.101 -8.815 1.00 51.78 122 PRO A N 1
ATOM 968 C CA . PRO A 1 122 ? -6.506 -4.176 -7.956 1.00 51.78 122 PRO A CA 1
ATOM 969 C C . PRO A 1 122 ? -5.229 -4.547 -8.733 1.00 51.78 122 PRO A C 1
ATOM 971 O O . PRO A 1 122 ? -4.133 -4.378 -8.201 1.00 51.78 122 PRO A O 1
ATOM 974 N N . TYR A 1 123 ? -5.361 -4.994 -9.988 1.00 49.31 123 TYR A N 1
ATOM 975 C CA . TYR A 1 123 ? -4.277 -5.405 -10.874 1.00 49.31 123 TYR A CA 1
ATOM 976 C C . TYR A 1 123 ? -4.044 -4.465 -12.073 1.00 49.31 123 TYR A C 1
ATOM 978 O O . TYR A 1 123 ? -3.085 -4.692 -12.809 1.00 49.31 123 TYR A O 1
ATOM 986 N N . ILE A 1 124 ? -4.839 -3.394 -12.264 1.00 46.84 124 ILE A N 1
ATOM 987 C CA . ILE A 1 124 ? -4.610 -2.391 -13.330 1.00 46.84 124 ILE A CA 1
ATOM 988 C C . ILE A 1 124 ? -4.217 -1.046 -12.711 1.00 46.84 124 ILE A C 1
ATOM 990 O O . ILE A 1 124 ? -5.077 -0.280 -12.260 1.00 46.84 124 ILE A O 1
ATOM 994 N N . PRO A 1 125 ? -2.926 -0.684 -12.733 1.00 52.81 125 PRO A N 1
ATOM 995 C CA . PRO A 1 125 ? -2.494 0.616 -12.255 1.00 52.81 125 PRO A CA 1
ATOM 996 C C . PRO A 1 125 ? -2.979 1.752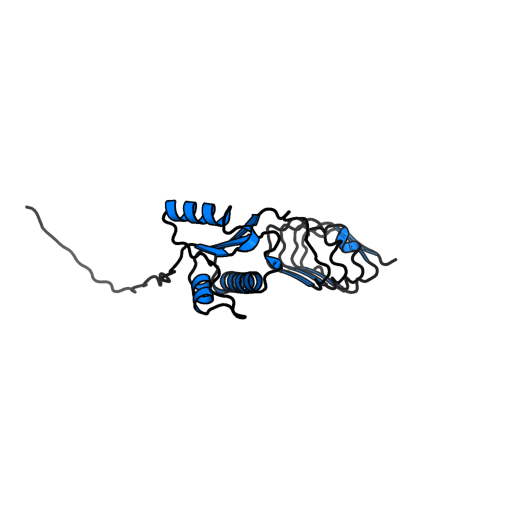 -13.168 1.00 52.81 125 PRO A C 1
ATOM 998 O O . PRO A 1 125 ? -2.526 1.902 -14.306 1.00 52.81 125 PRO A O 1
ATOM 1001 N N . LYS A 1 126 ? -3.880 2.603 -12.661 1.00 58.09 126 LYS A N 1
ATOM 1002 C CA . LYS A 1 126 ? -4.210 3.888 -13.293 1.00 58.09 126 LYS A CA 1
ATOM 1003 C C . LYS A 1 126 ? -3.073 4.877 -13.019 1.00 58.09 126 LYS A C 1
ATOM 1005 O O . LYS A 1 126 ? -2.945 5.405 -11.924 1.00 58.09 126 LYS A O 1
ATOM 1010 N N . ASP A 1 127 ? -2.253 5.069 -14.048 1.00 59.59 127 ASP A N 1
ATOM 1011 C CA . ASP A 1 127 ? -1.128 6.005 -14.155 1.00 59.59 127 ASP A CA 1
ATOM 1012 C C . ASP A 1 127 ? 0.027 5.824 -13.144 1.00 59.59 127 ASP A C 1
ATOM 1014 O O . ASP A 1 127 ? 0.114 6.469 -12.103 1.00 59.59 127 ASP A O 1
ATOM 1018 N N . LEU A 1 128 ? 1.002 4.991 -13.525 1.00 61.03 128 LEU A N 1
ATOM 1019 C CA . LEU A 1 128 ? 2.298 4.871 -12.843 1.00 61.03 128 LEU A CA 1
ATOM 1020 C C . LEU A 1 128 ? 3.398 5.720 -13.495 1.00 61.03 128 LEU A C 1
ATOM 1022 O O . LEU A 1 128 ? 4.578 5.541 -13.187 1.00 61.03 128 LEU A O 1
ATOM 1026 N N . SER A 1 129 ? 3.059 6.636 -14.408 1.00 68.44 129 SER A N 1
ATOM 1027 C CA . SER A 1 129 ? 4.041 7.316 -15.266 1.00 68.44 129 SER A CA 1
ATOM 1028 C C . SER A 1 129 ? 5.079 8.135 -14.493 1.00 68.44 129 SER A C 1
ATOM 1030 O O . SER A 1 129 ? 6.171 8.389 -15.008 1.00 68.44 129 SER A O 1
ATOM 1032 N N . ASN A 1 130 ? 4.769 8.530 -13.255 1.00 71.94 130 ASN A N 1
ATOM 1033 C CA . ASN A 1 130 ? 5.668 9.261 -12.362 1.00 71.94 130 ASN A CA 1
ATOM 1034 C C . ASN A 1 130 ? 6.332 8.396 -11.283 1.00 71.94 130 ASN A C 1
ATOM 1036 O O . ASN A 1 130 ? 7.224 8.886 -10.587 1.00 71.94 130 ASN A O 1
ATOM 1040 N N . LEU A 1 131 ? 5.943 7.126 -11.152 1.00 71.50 131 LEU A N 1
ATOM 1041 C CA . LEU A 1 131 ? 6.468 6.236 -10.127 1.00 71.50 131 LEU A CA 1
ATOM 1042 C C . LEU A 1 131 ? 7.940 5.911 -10.412 1.00 71.50 131 LEU A C 1
ATOM 1044 O O . LEU A 1 131 ? 8.280 5.431 -11.491 1.00 71.50 131 LEU A O 1
ATOM 1048 N N . LYS A 1 132 ? 8.815 6.179 -9.435 1.00 81.50 132 LYS A N 1
ATOM 1049 C CA . LYS A 1 132 ? 10.266 5.932 -9.539 1.00 81.50 132 LYS A CA 1
ATOM 1050 C C . LYS A 1 132 ? 10.747 4.727 -8.747 1.00 81.50 132 LYS A C 1
ATOM 1052 O O . LYS A 1 132 ? 11.752 4.122 -9.109 1.00 81.50 132 LYS A O 1
ATOM 1057 N N . LYS A 1 133 ? 10.068 4.395 -7.650 1.00 82.56 133 LYS A N 1
ATOM 1058 C CA . LYS A 1 133 ? 10.485 3.331 -6.738 1.00 82.56 133 LYS A CA 1
ATOM 1059 C C . LYS A 1 133 ? 9.272 2.540 -6.272 1.00 82.56 133 LYS A C 1
ATOM 1061 O O . LYS A 1 133 ? 8.265 3.143 -5.916 1.00 82.56 133 LYS A O 1
ATOM 1066 N N . ILE A 1 134 ? 9.403 1.222 -6.233 1.00 81.19 134 ILE A N 1
ATOM 1067 C CA . ILE A 1 134 ? 8.496 0.317 -5.526 1.00 81.19 134 ILE A CA 1
ATOM 1068 C C . ILE A 1 134 ? 9.290 -0.280 -4.376 1.00 81.19 134 ILE A C 1
ATOM 1070 O O . ILE A 1 134 ? 10.349 -0.858 -4.610 1.00 81.19 134 ILE A O 1
ATOM 1074 N N . LEU A 1 135 ? 8.800 -0.106 -3.153 1.00 80.56 135 LEU A N 1
ATOM 1075 C CA . LEU A 1 135 ? 9.384 -0.687 -1.950 1.00 80.56 135 LEU A CA 1
ATOM 1076 C C . LEU A 1 135 ? 8.273 -1.427 -1.204 1.00 80.56 135 LEU A C 1
ATOM 1078 O O . LEU A 1 135 ? 7.377 -0.779 -0.664 1.00 80.56 135 LEU A O 1
ATOM 1082 N N . LEU A 1 136 ? 8.310 -2.757 -1.191 1.00 76.50 136 LEU A N 1
ATOM 1083 C CA . LEU A 1 136 ? 7.356 -3.580 -0.447 1.00 76.50 136 LEU A CA 1
ATOM 1084 C C . LEU A 1 136 ? 8.111 -4.396 0.594 1.00 76.50 136 LEU A C 1
ATOM 1086 O O . LEU A 1 136 ? 9.060 -5.106 0.273 1.00 76.50 136 LEU A O 1
ATOM 1090 N N . TYR A 1 137 ? 7.681 -4.274 1.845 1.00 83.44 137 TYR A N 1
ATOM 1091 C CA . TYR A 1 137 ? 8.268 -4.964 2.985 1.00 83.44 137 TYR A CA 1
ATOM 1092 C C . TYR A 1 137 ? 7.178 -5.763 3.681 1.00 83.44 137 TYR A C 1
ATOM 1094 O O . TYR A 1 137 ? 6.131 -5.198 3.992 1.00 83.44 137 TYR A O 1
ATOM 1102 N N . HIS A 1 138 ? 7.456 -7.031 3.984 1.00 82.38 138 HIS A N 1
ATOM 1103 C CA . HIS A 1 138 ? 6.575 -7.900 4.766 1.00 82.38 138 HIS A CA 1
ATOM 1104 C C . HIS A 1 138 ? 5.159 -7.953 4.177 1.00 82.38 138 HIS A C 1
ATOM 1106 O O . HIS A 1 138 ? 4.179 -7.637 4.856 1.00 82.38 138 HIS A O 1
ATOM 1112 N N . PHE A 1 139 ? 5.062 -8.322 2.896 1.00 75.56 139 PHE A N 1
ATOM 1113 C CA . PHE A 1 139 ? 3.783 -8.454 2.199 1.00 75.56 139 PHE A CA 1
ATOM 1114 C C . PHE A 1 139 ? 3.538 -9.922 1.813 1.00 75.56 139 PHE A C 1
ATOM 1116 O O . PHE A 1 139 ? 3.829 -10.331 0.685 1.00 75.56 139 PHE A O 1
ATOM 1123 N N . PRO A 1 140 ? 3.091 -10.755 2.775 1.00 80.50 140 PRO A N 1
ATOM 1124 C CA . PRO A 1 140 ? 3.024 -12.203 2.614 1.00 80.50 140 PRO A CA 1
ATOM 1125 C C . PRO A 1 140 ? 1.904 -12.662 1.680 1.00 80.50 140 PRO A C 1
ATOM 1127 O O . PRO A 1 140 ? 1.906 -13.826 1.301 1.00 80.50 140 PRO A O 1
ATOM 1130 N N . GLU A 1 141 ? 0.961 -11.799 1.303 1.00 81.62 141 GLU A N 1
ATOM 1131 C CA . GLU A 1 141 ? -0.120 -12.123 0.367 1.00 81.62 141 GLU A CA 1
ATOM 1132 C C . GLU A 1 141 ? 0.233 -11.834 -1.104 1.00 81.62 141 GLU A C 1
ATOM 1134 O O . GLU A 1 141 ? -0.525 -12.213 -1.995 1.00 81.62 141 GLU A O 1
ATOM 1139 N N . LEU A 1 142 ? 1.366 -11.178 -1.387 1.00 77.94 142 LEU A N 1
ATOM 1140 C CA . LEU A 1 142 ? 1.779 -10.859 -2.757 1.00 77.94 142 LEU A CA 1
ATOM 1141 C C . LEU A 1 142 ? 2.244 -12.122 -3.481 1.00 77.94 142 LEU A C 1
ATOM 1143 O O . LEU A 1 142 ? 3.299 -12.651 -3.149 1.00 77.94 142 LEU A O 1
ATOM 1147 N N . ILE A 1 143 ? 1.469 -12.590 -4.458 1.00 82.94 143 ILE A N 1
ATOM 1148 C CA . ILE A 1 143 ? 1.793 -13.779 -5.269 1.00 82.94 143 ILE A CA 1
ATOM 1149 C C . ILE A 1 143 ? 2.574 -13.392 -6.531 1.00 82.94 143 ILE A C 1
ATOM 1151 O O . ILE A 1 143 ? 3.531 -14.067 -6.902 1.00 82.94 143 ILE A O 1
ATOM 1155 N N . GLU A 1 144 ? 2.199 -12.269 -7.140 1.00 83.81 144 GLU A N 1
ATOM 1156 C CA . GLU A 1 144 ? 2.800 -11.702 -8.344 1.00 83.81 144 GLU A CA 1
ATOM 1157 C C . GLU A 1 144 ? 2.750 -10.167 -8.250 1.00 83.81 144 GLU A C 1
ATOM 1159 O O . GLU A 1 144 ? 1.850 -9.591 -7.631 1.00 83.81 144 GLU A O 1
ATOM 1164 N N . ILE A 1 145 ? 3.728 -9.487 -8.847 1.00 79.19 145 ILE A N 1
ATOM 1165 C CA . ILE A 1 145 ? 3.727 -8.022 -8.980 1.00 79.19 145 ILE A CA 1
ATOM 1166 C C . ILE A 1 145 ? 2.749 -7.628 -10.099 1.00 79.19 145 ILE A C 1
ATOM 1168 O O . ILE A 1 145 ? 2.809 -8.234 -11.158 1.00 79.19 145 ILE A O 1
ATOM 1172 N N . PRO A 1 146 ? 1.896 -6.602 -9.938 1.00 73.50 146 PRO A N 1
ATOM 1173 C CA . PRO A 1 146 ? 0.968 -6.186 -10.996 1.00 73.50 146 PRO A CA 1
ATOM 1174 C C . PRO A 1 146 ? 1.686 -5.691 -12.263 1.00 73.50 146 PRO A C 1
ATOM 1176 O O . PRO A 1 146 ? 2.879 -5.383 -12.232 1.00 73.50 146 PRO A O 1
ATOM 1179 N N . ASP A 1 147 ? 0.949 -5.535 -13.369 1.00 77.75 147 ASP A N 1
ATOM 1180 C CA . ASP A 1 147 ? 1.507 -4.991 -14.611 1.00 77.75 147 ASP A CA 1
ATOM 1181 C C . ASP A 1 147 ? 2.086 -3.579 -14.407 1.00 77.75 147 ASP A C 1
ATOM 1183 O O . ASP A 1 147 ? 1.380 -2.620 -14.101 1.00 77.75 147 ASP A O 1
ATOM 1187 N N . LEU A 1 148 ? 3.395 -3.437 -14.623 1.00 80.50 148 LEU A N 1
ATOM 1188 C CA . LEU A 1 148 ? 4.130 -2.176 -14.508 1.00 80.50 148 LEU A CA 1
ATOM 1189 C C . LEU A 1 148 ? 4.427 -1.530 -15.867 1.00 80.50 148 LEU A C 1
ATOM 1191 O O . LEU A 1 148 ? 5.227 -0.599 -15.927 1.00 80.50 148 LEU A O 1
ATOM 1195 N N . SER A 1 149 ? 3.806 -1.975 -16.962 1.00 81.12 149 SER A N 1
ATOM 1196 C CA . SER A 1 149 ? 4.061 -1.476 -18.325 1.00 81.12 149 SER A CA 1
ATOM 1197 C C . SER A 1 149 ? 3.975 0.058 -18.455 1.00 81.12 149 SER A C 1
ATOM 1199 O O . SER A 1 149 ? 4.712 0.675 -19.235 1.00 81.12 149 SER A O 1
ATOM 1201 N N . MET A 1 150 ? 3.120 0.701 -17.653 1.00 77.56 150 MET A N 1
ATOM 1202 C CA . MET A 1 150 ? 2.937 2.158 -17.619 1.00 77.56 150 MET A CA 1
ATOM 1203 C C . MET A 1 150 ? 3.947 2.902 -16.728 1.00 77.56 150 MET A C 1
ATOM 1205 O O . MET A 1 150 ? 4.083 4.123 -16.836 1.00 77.56 150 MET A O 1
ATOM 1209 N N . ALA A 1 151 ? 4.717 2.196 -15.897 1.00 81.12 151 ALA A N 1
ATOM 1210 C CA . ALA A 1 151 ? 5.687 2.761 -14.959 1.00 81.12 151 ALA A CA 1
ATOM 1211 C C . ALA A 1 151 ? 7.022 3.128 -15.636 1.00 81.12 151 ALA A C 1
ATOM 1213 O O . ALA A 1 151 ? 8.107 2.742 -15.207 1.00 81.12 151 ALA A O 1
ATOM 1214 N N . ARG A 1 152 ? 6.980 3.903 -16.727 1.00 83.81 152 ARG A N 1
ATOM 1215 C CA . ARG A 1 152 ? 8.161 4.183 -17.573 1.00 83.81 152 ARG A CA 1
ATOM 1216 C C . ARG A 1 152 ? 9.270 4.995 -16.889 1.00 83.81 152 ARG A C 1
ATOM 1218 O O . ARG A 1 152 ? 10.370 5.094 -17.435 1.00 83.81 152 ARG A O 1
ATOM 1225 N N . LYS A 1 153 ? 8.997 5.601 -15.728 1.00 85.62 153 LYS A N 1
ATOM 1226 C CA . LYS A 1 153 ? 9.995 6.298 -14.896 1.00 85.62 153 LYS A CA 1
ATOM 1227 C C . LYS A 1 153 ? 10.535 5.443 -13.747 1.00 85.62 153 LYS A C 1
ATOM 1229 O O . LYS A 1 153 ? 11.333 5.957 -12.969 1.00 85.62 153 LYS A O 1
ATOM 1234 N N . LEU A 1 154 ? 10.129 4.178 -13.644 1.00 85.75 154 LEU A N 1
ATOM 1235 C CA . LEU A 1 154 ? 10.511 3.312 -12.540 1.00 85.75 154 LEU A CA 1
ATOM 1236 C C . LEU A 1 154 ? 11.990 2.934 -12.632 1.00 85.75 154 LEU A C 1
ATOM 1238 O O . LEU A 1 154 ? 12.444 2.398 -13.639 1.00 85.75 154 LEU A O 1
ATOM 1242 N N . GLU A 1 155 ? 12.727 3.238 -11.569 1.00 92.31 155 GLU A N 1
ATOM 1243 C CA . GLU A 1 155 ? 14.179 3.094 -11.460 1.00 92.31 155 GLU A CA 1
ATOM 1244 C C . GLU A 1 155 ? 14.579 1.969 -10.500 1.00 92.31 155 GLU A C 1
ATOM 1246 O O . GLU A 1 155 ? 15.622 1.343 -10.701 1.00 92.31 155 GLU A O 1
ATOM 1251 N N . ARG A 1 156 ? 13.758 1.698 -9.475 1.00 90.44 156 ARG A N 1
ATOM 1252 C CA . ARG A 1 156 ? 14.029 0.684 -8.447 1.00 90.44 156 ARG A CA 1
ATOM 1253 C C . ARG A 1 156 ? 12.778 -0.106 -8.07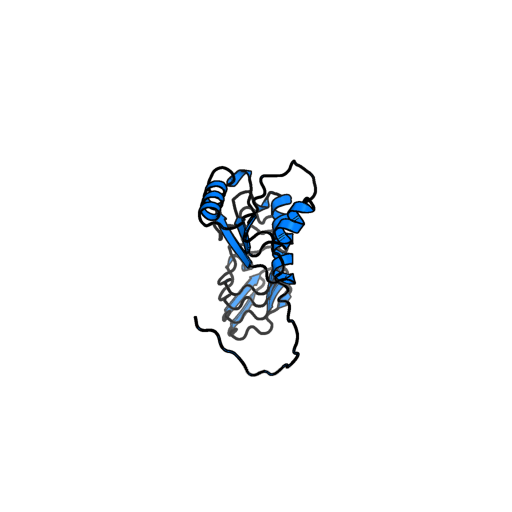1 1.00 90.44 156 ARG A C 1
ATOM 1255 O O . ARG A 1 156 ? 11.739 0.486 -7.785 1.00 90.44 156 ARG A O 1
ATOM 1262 N N . ILE A 1 157 ? 12.918 -1.421 -7.964 1.00 91.31 157 ILE A N 1
ATOM 1263 C CA . ILE A 1 157 ? 11.963 -2.313 -7.300 1.00 91.31 157 ILE A CA 1
ATOM 1264 C C . ILE A 1 157 ? 12.711 -3.013 -6.164 1.00 91.31 157 ILE A C 1
ATOM 1266 O O . ILE A 1 157 ? 13.746 -3.622 -6.403 1.00 91.31 157 ILE A O 1
ATOM 1270 N N . SER A 1 158 ? 12.217 -2.912 -4.933 1.00 90.88 158 SER A N 1
ATOM 1271 C CA . SER A 1 158 ? 12.749 -3.634 -3.776 1.00 90.88 158 SER A CA 1
ATOM 1272 C C . SER A 1 158 ? 11.608 -4.319 -3.044 1.00 90.88 158 SER A C 1
ATOM 1274 O O . SER A 1 158 ? 10.683 -3.660 -2.569 1.00 90.88 158 SER A O 1
ATOM 1276 N N . LEU A 1 159 ? 11.671 -5.641 -2.995 1.00 89.19 159 LEU A N 1
AT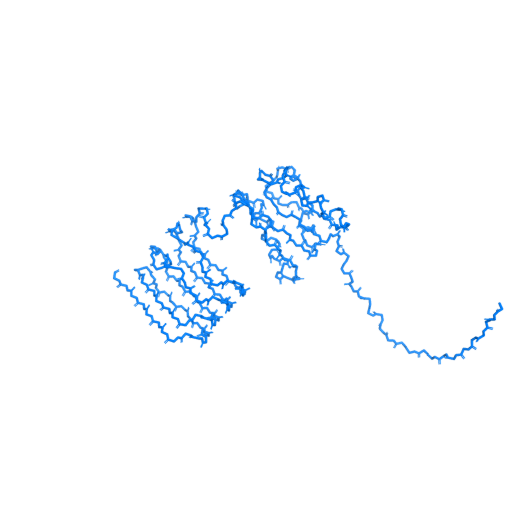OM 1277 C CA . LEU A 1 159 ? 10.702 -6.520 -2.366 1.00 89.19 159 LEU A CA 1
ATOM 1278 C C . LEU A 1 159 ? 11.436 -7.294 -1.290 1.00 89.19 159 LEU A C 1
ATOM 1280 O O . LEU A 1 159 ? 12.480 -7.892 -1.540 1.00 89.19 159 LEU A O 1
ATOM 1284 N N . HIS A 1 160 ? 10.908 -7.222 -0.084 1.00 92.06 160 HIS A N 1
ATOM 1285 C CA . HIS A 1 160 ? 11.561 -7.719 1.105 1.00 92.06 160 HIS A CA 1
ATOM 1286 C C . HIS A 1 160 ? 10.527 -8.498 1.915 1.00 92.06 160 HIS A C 1
ATOM 1288 O O . HIS A 1 160 ? 9.443 -7.975 2.183 1.00 92.06 160 HIS A O 1
ATOM 1294 N N . ASP A 1 161 ? 10.829 -9.739 2.291 1.00 91.12 161 ASP A N 1
ATOM 1295 C CA . ASP A 1 161 ? 9.905 -10.602 3.047 1.00 91.12 161 ASP A CA 1
ATOM 1296 C C . ASP A 1 161 ? 8.543 -10.812 2.340 1.00 91.12 161 ASP A C 1
ATOM 1298 O O . ASP A 1 161 ? 7.495 -10.940 2.978 1.00 91.12 161 ASP A O 1
ATOM 1302 N N . CYS A 1 162 ? 8.531 -10.829 1.001 1.00 89.31 162 CYS A N 1
ATOM 1303 C CA . CYS A 1 162 ? 7.349 -11.158 0.194 1.00 89.31 162 CYS A CA 1
ATOM 1304 C C . CYS A 1 162 ? 7.285 -12.678 -0.018 1.00 89.31 162 CYS A C 1
ATOM 1306 O O . CYS A 1 162 ? 7.558 -13.193 -1.099 1.00 89.31 162 CYS A O 1
ATOM 1308 N N . ILE A 1 163 ? 6.979 -13.412 1.053 1.00 91.94 163 ILE A N 1
ATOM 1309 C CA . ILE A 1 163 ? 7.143 -14.876 1.117 1.00 91.94 163 ILE A CA 1
ATOM 1310 C C . ILE A 1 163 ? 6.216 -15.672 0.188 1.00 91.94 163 ILE A C 1
ATOM 1312 O O . ILE A 1 163 ? 6.484 -16.842 -0.071 1.00 91.94 163 ILE A O 1
ATOM 1316 N N . SER A 1 164 ? 5.120 -15.079 -0.299 1.00 93.44 164 SER A N 1
ATOM 1317 C CA . SER A 1 164 ? 4.237 -15.747 -1.264 1.00 93.44 164 SER A CA 1
ATOM 1318 C C . SER A 1 164 ? 4.555 -15.434 -2.717 1.00 93.44 164 SER A C 1
ATOM 1320 O O . SER A 1 164 ? 3.956 -16.073 -3.578 1.00 93.44 164 SER A O 1
ATOM 1322 N N . LEU A 1 165 ? 5.490 -14.516 -2.980 1.00 90.81 165 LEU A N 1
ATOM 1323 C CA . LEU A 1 165 ? 5.832 -14.087 -4.329 1.00 90.81 165 LEU A CA 1
ATOM 1324 C C . LEU A 1 165 ? 6.477 -15.265 -5.055 1.00 90.81 165 LEU A C 1
ATOM 1326 O O . LEU A 1 165 ? 7.563 -15.700 -4.673 1.00 90.81 165 LEU A O 1
ATOM 1330 N N . SER A 1 166 ? 5.789 -15.805 -6.055 1.00 90.19 166 SER A N 1
ATOM 1331 C CA . SER A 1 166 ? 6.257 -16.955 -6.835 1.00 90.19 166 SER A CA 1
ATOM 1332 C C . SER A 1 166 ? 6.838 -16.543 -8.178 1.00 90.19 166 SER A C 1
ATOM 1334 O O . SER A 1 166 ? 7.713 -17.228 -8.696 1.00 90.19 166 SER A O 1
ATOM 1336 N N . GLU A 1 167 ? 6.399 -15.410 -8.726 1.00 85.81 167 GLU A N 1
ATOM 1337 C CA . GLU A 1 167 ? 6.845 -14.944 -10.035 1.00 85.81 167 GLU A CA 1
ATOM 1338 C C . GLU A 1 167 ? 6.871 -13.416 -10.152 1.00 85.81 167 GLU A C 1
ATOM 1340 O O . GLU A 1 167 ? 6.256 -12.680 -9.377 1.00 85.81 167 GLU A O 1
ATOM 1345 N N . LEU A 1 168 ? 7.634 -12.934 -11.134 1.00 84.94 168 LEU A N 1
ATOM 1346 C CA . LEU A 1 168 ? 7.678 -11.527 -11.515 1.00 84.94 168 LEU A CA 1
ATOM 1347 C C . LEU A 1 168 ? 6.886 -11.343 -12.806 1.00 84.94 168 LEU A C 1
ATOM 1349 O O . LEU A 1 168 ? 7.180 -12.014 -13.797 1.00 84.94 168 LEU A O 1
ATOM 1353 N N . HIS A 1 169 ? 5.973 -10.373 -12.838 1.00 85.06 169 HIS A N 1
ATOM 1354 C CA . HIS A 1 169 ? 5.245 -10.072 -14.064 1.00 85.06 169 HIS A CA 1
ATOM 1355 C C . HIS A 1 169 ? 6.206 -9.646 -15.195 1.00 85.06 169 HIS A C 1
ATOM 1357 O O . HIS A 1 169 ? 7.114 -8.826 -14.967 1.00 85.06 169 HIS A O 1
ATOM 1363 N N . PRO A 1 170 ? 6.013 -10.131 -16.441 1.00 83.38 170 PRO A N 1
ATOM 1364 C CA . PRO A 1 170 ? 6.939 -9.894 -17.551 1.00 83.38 170 PRO A CA 1
ATOM 1365 C C . PRO A 1 170 ? 7.226 -8.419 -17.843 1.00 83.38 170 PRO A C 1
ATOM 1367 O O . PRO A 1 170 ? 8.313 -8.085 -18.317 1.00 83.38 170 PRO A O 1
ATOM 1370 N N . SER A 1 171 ? 6.299 -7.513 -17.516 1.00 82.81 171 SER A N 1
ATOM 1371 C CA . SER A 1 171 ? 6.478 -6.067 -17.703 1.00 82.81 171 SER A CA 1
ATOM 1372 C C . SER A 1 171 ? 7.754 -5.529 -17.053 1.00 82.81 171 SER A C 1
ATOM 1374 O O . SER A 1 171 ? 8.351 -4.601 -17.593 1.00 82.81 171 SER A O 1
ATOM 1376 N N . ILE A 1 172 ? 8.202 -6.118 -15.935 1.00 83.38 172 ILE A N 1
ATOM 1377 C CA . ILE A 1 172 ? 9.414 -5.712 -15.204 1.00 83.38 172 ILE A CA 1
ATOM 1378 C C . ILE A 1 172 ? 10.656 -5.819 -16.087 1.00 83.38 172 ILE A C 1
ATOM 1380 O O . ILE A 1 172 ? 11.531 -4.957 -16.031 1.00 83.38 172 ILE A O 1
ATOM 1384 N N . THR A 1 173 ? 10.704 -6.839 -16.946 1.00 76.81 173 THR A N 1
ATOM 1385 C CA . THR A 1 173 ? 11.804 -7.037 -17.897 1.00 76.81 173 THR A CA 1
ATOM 1386 C C . THR A 1 173 ? 11.841 -5.908 -18.938 1.00 76.81 173 THR A C 1
ATOM 1388 O O . THR A 1 173 ? 12.893 -5.376 -19.275 1.00 76.81 173 THR A O 1
ATOM 1391 N N . SER A 1 174 ? 10.679 -5.414 -19.360 1.00 79.12 174 SER A N 1
ATOM 1392 C CA . SER A 1 174 ? 10.568 -4.366 -20.382 1.00 79.12 174 SER A CA 1
ATOM 1393 C C . SER A 1 174 ? 10.716 -2.922 -19.870 1.00 79.12 174 SER A C 1
ATOM 1395 O O . SER A 1 174 ? 10.614 -1.981 -20.661 1.00 79.12 174 SER A O 1
ATOM 1397 N N . LEU A 1 175 ? 10.943 -2.712 -18.567 1.00 88.00 175 LEU A N 1
ATOM 1398 C CA . LEU A 1 175 ? 10.997 -1.368 -17.988 1.00 88.00 175 LEU A CA 1
ATOM 1399 C C . LEU A 1 175 ? 12.259 -0.604 -18.433 1.00 88.00 175 LEU A C 1
ATOM 1401 O O . LEU A 1 175 ? 13.371 -1.017 -18.108 1.00 88.00 175 LEU A O 1
ATOM 1405 N N . PRO A 1 176 ? 12.120 0.557 -19.106 1.00 89.06 176 PRO A N 1
ATOM 1406 C CA . PRO A 1 176 ? 13.239 1.216 -19.787 1.00 89.06 176 PRO A CA 1
ATOM 1407 C C . PRO A 1 176 ? 14.224 1.927 -18.850 1.00 89.06 176 PRO A C 1
ATOM 1409 O O . PRO A 1 176 ? 15.318 2.294 -19.278 1.00 89.06 176 PRO A O 1
ATOM 1412 N N . LYS A 1 177 ? 13.827 2.189 -17.599 1.00 92.12 177 LYS A N 1
ATOM 1413 C CA . LYS A 1 177 ? 14.634 2.912 -16.606 1.00 92.12 177 LYS A CA 1
ATOM 1414 C C . LYS A 1 177 ? 14.973 2.089 -15.371 1.00 92.12 177 LYS A C 1
ATOM 1416 O O . LYS A 1 177 ? 15.651 2.612 -14.493 1.00 92.12 177 LYS A O 1
ATOM 1421 N N . LEU A 1 178 ? 14.542 0.830 -15.295 1.00 92.31 178 LEU A N 1
ATOM 1422 C CA . LEU A 1 178 ? 14.763 0.011 -14.110 1.00 92.31 178 LEU A CA 1
ATOM 1423 C C . LEU A 1 178 ? 16.258 -0.284 -13.977 1.00 92.31 178 LEU A C 1
ATOM 1425 O O . LEU A 1 178 ? 16.821 -1.004 -14.796 1.00 92.31 178 LEU A O 1
ATOM 1429 N N . THR A 1 179 ? 16.893 0.295 -12.964 1.00 94.25 179 THR A N 1
ATOM 1430 C CA . THR A 1 179 ? 18.325 0.135 -12.674 1.00 94.25 179 THR A CA 1
ATOM 1431 C C . THR A 1 179 ? 18.588 -0.856 -11.553 1.00 94.25 179 THR A C 1
ATOM 1433 O O . THR A 1 179 ? 19.677 -1.426 -11.497 1.00 94.25 179 THR A O 1
ATOM 1436 N N . GLU A 1 180 ? 17.600 -1.091 -10.692 1.00 93.62 180 GLU A N 1
ATOM 1437 C CA . GLU A 1 180 ? 17.751 -1.938 -9.518 1.00 93.62 180 GLU A CA 1
ATOM 1438 C C . GLU A 1 180 ? 16.513 -2.793 -9.265 1.00 93.62 180 GLU A C 1
ATOM 1440 O O . GLU A 1 180 ? 15.392 -2.283 -9.203 1.00 93.62 180 GLU A O 1
ATOM 1445 N N . LEU A 1 181 ? 16.748 -4.088 -9.074 1.00 92.75 181 LEU A N 1
ATOM 1446 C CA . LEU A 1 181 ? 15.768 -5.060 -8.616 1.00 92.75 181 LEU A CA 1
ATOM 1447 C C . LEU A 1 181 ? 16.343 -5.762 -7.383 1.00 92.75 181 LEU A C 1
ATOM 1449 O O . LEU A 1 181 ? 17.402 -6.376 -7.460 1.00 92.75 181 LEU A O 1
ATOM 1453 N N . ALA A 1 182 ? 15.664 -5.658 -6.250 1.00 93.25 182 ALA A N 1
ATOM 1454 C CA . ALA A 1 182 ? 16.027 -6.339 -5.016 1.00 93.25 182 ALA A CA 1
ATOM 1455 C C . ALA A 1 182 ? 14.875 -7.243 -4.572 1.00 93.25 182 ALA A C 1
ATOM 1457 O O . ALA A 1 182 ? 13.737 -6.786 -4.477 1.00 93.25 182 ALA A O 1
ATOM 1458 N N . LEU A 1 183 ? 15.180 -8.512 -4.334 1.00 92.56 183 LEU A N 1
ATOM 1459 C CA . LEU A 1 183 ? 14.266 -9.574 -3.929 1.00 92.56 183 LEU A CA 1
ATOM 1460 C C . LEU A 1 183 ? 14.877 -10.247 -2.706 1.00 92.56 183 LEU A C 1
ATOM 1462 O O . LEU A 1 183 ? 15.561 -11.252 -2.824 1.00 92.56 183 LEU A O 1
ATOM 1466 N N . ASP A 1 184 ? 14.697 -9.669 -1.533 1.00 93.44 184 ASP A N 1
ATOM 1467 C CA . ASP A 1 184 ? 15.288 -10.215 -0.318 1.00 93.44 184 ASP A CA 1
ATOM 1468 C C . ASP A 1 184 ? 14.239 -11.021 0.445 1.00 93.44 184 ASP A C 1
ATOM 1470 O O . ASP A 1 184 ? 13.101 -10.578 0.625 1.00 93.44 184 ASP A O 1
ATOM 1474 N N . ARG A 1 185 ? 14.606 -12.224 0.894 1.00 93.81 185 ARG A N 1
ATOM 1475 C CA . ARG A 1 185 ? 13.718 -13.132 1.641 1.00 93.81 185 ARG A CA 1
ATOM 1476 C C . ARG A 1 185 ? 12.402 -13.439 0.905 1.00 93.81 185 ARG A C 1
ATOM 1478 O O . ARG A 1 185 ? 11.366 -13.687 1.521 1.00 93.81 185 ARG A O 1
ATOM 1485 N N . CYS A 1 186 ? 12.430 -13.429 -0.430 1.00 93.06 186 CYS A N 1
ATOM 1486 C CA . CYS A 1 186 ? 11.309 -13.825 -1.289 1.00 93.06 186 CYS A CA 1
ATOM 1487 C C . CYS A 1 186 ? 11.380 -15.338 -1.537 1.00 93.06 186 CYS A C 1
ATOM 1489 O O . CYS A 1 186 ? 11.900 -15.810 -2.546 1.00 93.06 186 CYS A O 1
ATOM 1491 N N . SER A 1 187 ? 10.910 -16.112 -0.560 1.00 93.38 187 SER A N 1
ATOM 1492 C CA . SER A 1 187 ? 11.217 -17.541 -0.437 1.00 93.38 187 SER A CA 1
ATOM 1493 C C . SER A 1 187 ? 10.515 -18.468 -1.430 1.00 93.38 187 SER A C 1
ATOM 1495 O O . SER A 1 187 ? 10.920 -19.624 -1.513 1.00 93.38 187 SER A O 1
ATOM 1497 N N . LYS A 1 188 ? 9.504 -18.016 -2.185 1.00 95.00 188 LYS A N 1
ATOM 1498 C CA . LYS A 1 188 ? 8.789 -18.841 -3.182 1.00 95.00 188 LYS A CA 1
ATOM 1499 C C . LYS A 1 188 ? 9.240 -18.649 -4.630 1.00 95.00 188 LYS A C 1
ATOM 1501 O O . LYS A 1 188 ? 8.852 -19.461 -5.463 1.00 95.00 188 LYS A O 1
ATOM 1506 N N . ILE A 1 189 ? 10.062 -17.643 -4.930 1.00 91.19 189 ILE A N 1
ATOM 1507 C CA . ILE A 1 189 ? 10.621 -17.476 -6.277 1.00 91.19 189 ILE A CA 1
ATOM 1508 C C . ILE A 1 189 ? 11.625 -18.603 -6.519 1.00 91.19 189 ILE A C 1
ATOM 1510 O O . ILE A 1 189 ? 12.643 -18.681 -5.831 1.00 91.19 189 ILE A O 1
ATOM 1514 N N . ASP A 1 190 ? 11.354 -19.457 -7.503 1.00 92.62 190 ASP A N 1
ATOM 1515 C CA . ASP A 1 190 ? 12.238 -20.555 -7.897 1.00 92.62 190 ASP A CA 1
ATOM 1516 C C . ASP A 1 190 ? 13.000 -20.289 -9.206 1.00 92.62 190 ASP A C 1
ATOM 1518 O O . ASP A 1 190 ? 14.117 -20.789 -9.382 1.00 92.62 190 ASP A O 1
ATOM 1522 N N . ILE A 1 191 ? 12.448 -19.448 -10.084 1.00 89.50 191 ILE A N 1
ATOM 1523 C CA . ILE A 1 191 ? 13.044 -19.038 -11.358 1.00 89.50 191 ILE A CA 1
ATOM 1524 C C . ILE A 1 191 ? 13.064 -17.509 -11.461 1.00 89.50 191 ILE A C 1
ATOM 1526 O O . ILE A 1 191 ? 12.031 -16.847 -11.397 1.00 89.50 191 ILE A O 1
ATOM 1530 N N . LEU A 1 192 ? 14.246 -16.941 -11.712 1.00 88.06 192 LEU A N 1
ATOM 1531 C CA . LEU A 1 192 ? 14.441 -15.504 -11.908 1.00 88.06 192 LEU A CA 1
ATOM 1532 C C . LEU A 1 192 ? 15.059 -15.206 -13.278 1.00 88.06 192 LEU A C 1
ATOM 1534 O O . LEU A 1 192 ? 16.277 -15.235 -13.457 1.00 88.06 192 LEU A O 1
ATOM 1538 N N . LYS A 1 193 ? 14.216 -14.888 -14.262 1.00 86.94 193 LYS A N 1
ATOM 1539 C CA . LYS A 1 193 ? 14.647 -14.531 -15.623 1.00 86.94 193 LYS A CA 1
ATOM 1540 C C . LYS A 1 193 ? 14.392 -13.055 -15.879 1.00 86.94 193 LYS A C 1
ATOM 1542 O O . LYS A 1 193 ? 13.246 -12.627 -15.969 1.00 86.94 193 LYS A O 1
ATOM 1547 N N . VAL A 1 194 ? 15.466 -12.279 -16.015 1.00 85.19 194 VAL A N 1
ATOM 1548 C CA . VAL A 1 194 ? 15.378 -10.839 -16.270 1.00 85.19 194 VAL A CA 1
ATOM 1549 C C . VAL A 1 194 ? 16.090 -10.491 -17.569 1.00 85.19 194 VAL A C 1
ATOM 1551 O O . VAL A 1 194 ? 17.296 -10.684 -17.725 1.00 85.19 194 VAL A O 1
ATOM 1554 N N . HIS A 1 195 ? 15.329 -9.948 -18.513 1.00 86.06 195 HIS A N 1
ATOM 1555 C CA . HIS A 1 195 ? 15.853 -9.368 -19.741 1.00 86.06 195 HIS A CA 1
ATOM 1556 C C . HIS A 1 195 ? 15.749 -7.852 -19.639 1.00 86.06 195 HIS A C 1
ATOM 1558 O O . HIS A 1 195 ? 14.649 -7.337 -19.737 1.00 86.06 195 HIS A O 1
ATOM 1564 N N . SER A 1 196 ? 16.847 -7.136 -19.395 1.00 84.31 196 SER A N 1
ATOM 1565 C CA . SER A 1 196 ? 16.803 -5.680 -19.226 1.00 84.31 196 SER A CA 1
ATOM 1566 C C . SER A 1 196 ? 18.086 -5.010 -19.706 1.00 84.31 196 SER A C 1
ATOM 1568 O O . SER A 1 196 ? 19.194 -5.410 -19.349 1.00 84.31 196 SER A O 1
ATOM 1570 N N . LYS A 1 197 ? 17.924 -3.932 -20.481 1.00 85.62 197 LYS A N 1
ATOM 1571 C CA . LYS A 1 197 ? 19.024 -3.064 -20.933 1.00 85.62 197 LYS A CA 1
ATOM 1572 C C . LYS A 1 197 ? 19.497 -2.089 -19.855 1.00 85.62 197 LYS A C 1
ATOM 1574 O O . LYS A 1 197 ? 20.631 -1.622 -19.905 1.00 85.62 197 LYS A O 1
ATOM 1579 N N . SER A 1 198 ? 18.616 -1.725 -18.925 1.00 90.44 198 SER A N 1
ATOM 1580 C CA . SER A 1 198 ? 18.865 -0.672 -17.937 1.00 90.44 198 SER A CA 1
ATOM 1581 C C . SER A 1 198 ? 19.300 -1.205 -16.575 1.00 90.44 198 SER A C 1
ATOM 1583 O O . SER A 1 198 ? 19.869 -0.436 -15.798 1.00 90.44 198 SER A O 1
ATOM 1585 N N . LEU A 1 199 ? 19.040 -2.486 -16.280 1.00 91.12 199 LEU A N 1
ATOM 1586 C CA . LEU A 1 199 ? 19.313 -3.075 -14.973 1.00 91.12 199 LEU A CA 1
ATOM 1587 C C . LEU A 1 199 ? 20.820 -3.130 -14.701 1.00 91.12 199 LEU A C 1
ATOM 1589 O O . LEU A 1 199 ? 21.600 -3.632 -15.507 1.00 91.12 199 LEU A O 1
ATOM 1593 N N . ARG A 1 200 ? 21.222 -2.604 -13.544 1.00 90.75 200 ARG A N 1
ATOM 1594 C CA . ARG A 1 200 ? 22.617 -2.546 -13.082 1.00 90.75 200 ARG A CA 1
ATOM 1595 C C . ARG A 1 200 ? 22.832 -3.337 -11.803 1.00 90.75 200 ARG A C 1
ATOM 1597 O O . ARG A 1 200 ? 23.913 -3.875 -11.603 1.00 90.75 200 ARG A O 1
ATOM 1604 N N . ILE A 1 201 ? 21.822 -3.369 -10.940 1.00 90.25 201 ILE A N 1
ATOM 1605 C CA . ILE A 1 201 ? 21.887 -3.989 -9.623 1.00 90.25 201 ILE A CA 1
ATOM 1606 C C . ILE A 1 201 ? 20.771 -5.027 -9.532 1.00 90.25 201 ILE A C 1
ATOM 1608 O O . ILE A 1 201 ? 19.597 -4.701 -9.709 1.00 90.25 201 ILE A O 1
ATOM 1612 N N . LEU A 1 202 ? 21.153 -6.268 -9.242 1.00 90.81 202 LEU A N 1
ATOM 1613 C CA . LEU A 1 202 ? 20.234 -7.326 -8.851 1.00 90.81 202 LEU A CA 1
ATOM 1614 C C . LEU A 1 202 ? 20.649 -7.834 -7.474 1.00 90.81 202 LEU A C 1
ATOM 1616 O O . LEU A 1 202 ? 21.799 -8.228 -7.285 1.00 90.81 202 LEU A O 1
ATOM 1620 N N . VAL A 1 203 ? 19.713 -7.825 -6.534 1.00 89.94 203 VAL A N 1
ATOM 1621 C CA . VAL A 1 203 ? 19.902 -8.368 -5.190 1.00 89.94 203 VAL A CA 1
ATOM 1622 C C . VAL A 1 203 ? 18.874 -9.470 -4.970 1.00 89.94 203 VAL A C 1
ATOM 1624 O O . VAL A 1 203 ? 17.700 -9.278 -5.275 1.00 89.94 203 VAL A O 1
ATOM 1627 N N . ALA A 1 204 ? 19.321 -10.625 -4.485 1.00 91.62 204 ALA A N 1
ATOM 1628 C CA . ALA A 1 204 ? 18.468 -11.779 -4.218 1.00 91.62 204 ALA A CA 1
ATOM 1629 C C . ALA A 1 204 ? 18.924 -12.513 -2.946 1.00 91.62 204 ALA A C 1
ATOM 1631 O O . ALA A 1 204 ? 19.300 -13.686 -3.002 1.00 91.62 204 ALA A O 1
ATOM 1632 N N . TYR A 1 205 ? 19.003 -11.811 -1.810 1.00 91.75 205 TYR A N 1
ATOM 1633 C CA . TYR A 1 205 ? 19.473 -12.437 -0.575 1.00 91.75 205 TYR A CA 1
ATOM 1634 C C . TYR A 1 205 ? 18.392 -13.313 0.047 1.00 91.75 205 TYR A C 1
ATOM 1636 O O . TYR A 1 205 ? 17.243 -12.901 0.177 1.00 91.75 205 TYR A O 1
ATOM 1644 N N . ASP A 1 206 ? 18.784 -14.507 0.496 1.00 93.06 206 ASP A N 1
ATOM 1645 C CA . ASP A 1 206 ? 17.917 -15.412 1.264 1.00 93.06 206 ASP A CA 1
ATOM 1646 C C . ASP A 1 206 ? 16.606 -15.794 0.528 1.00 93.06 206 ASP A C 1
ATOM 1648 O O . ASP A 1 206 ? 15.550 -16.020 1.118 1.00 93.06 206 ASP A O 1
ATOM 1652 N N . CYS A 1 207 ? 16.672 -15.881 -0.806 1.00 93.62 207 CYS A N 1
ATOM 1653 C CA . CYS A 1 207 ? 15.634 -16.480 -1.650 1.00 93.62 207 CYS A CA 1
ATOM 1654 C C . CYS A 1 207 ? 15.786 -18.005 -1.663 1.00 93.62 207 CYS A C 1
ATOM 1656 O O . CYS A 1 207 ? 16.368 -18.580 -2.580 1.00 93.62 207 CYS A O 1
ATOM 1658 N N . SER A 1 208 ? 15.286 -18.662 -0.619 1.00 93.19 208 SER A N 1
ATOM 1659 C CA . SER A 1 208 ? 15.562 -20.077 -0.338 1.00 93.19 208 SER A CA 1
ATOM 1660 C C . SER A 1 208 ? 15.099 -21.084 -1.404 1.00 93.19 208 SER A C 1
ATOM 1662 O O . SER A 1 208 ? 15.696 -22.156 -1.497 1.00 93.19 208 SER A O 1
ATOM 1664 N N . SER A 1 209 ? 14.086 -20.768 -2.222 1.00 95.25 209 SER A N 1
ATOM 1665 C CA . SER A 1 209 ? 13.625 -21.654 -3.310 1.00 95.25 209 SER A CA 1
ATOM 1666 C C . SER A 1 209 ? 14.285 -21.394 -4.665 1.00 95.25 209 SER A C 1
ATOM 1668 O O . SER A 1 209 ? 14.021 -22.155 -5.597 1.00 95.25 209 SER A O 1
ATOM 1670 N N . LEU A 1 210 ? 15.128 -20.361 -4.797 1.00 93.19 210 LEU A N 1
ATOM 1671 C CA . LEU A 1 210 ? 15.697 -19.945 -6.080 1.00 93.19 210 LEU A CA 1
ATOM 1672 C C . LEU A 1 210 ? 16.652 -21.014 -6.633 1.00 93.19 210 LEU A C 1
ATOM 1674 O O . LEU A 1 210 ? 17.705 -21.283 -6.058 1.00 93.19 210 LEU A O 1
ATOM 1678 N N . LYS A 1 211 ? 16.287 -21.610 -7.771 1.00 91.38 211 LYS A N 1
ATOM 1679 C CA . LYS A 1 211 ? 17.036 -22.686 -8.444 1.00 91.38 211 LYS A CA 1
ATOM 1680 C C . LYS A 1 211 ? 17.687 -22.227 -9.740 1.00 91.38 211 LYS A C 1
ATOM 1682 O O . LYS A 1 211 ? 18.786 -22.668 -10.060 1.00 91.38 211 LYS A O 1
ATOM 1687 N N . GLU A 1 212 ? 17.010 -21.366 -10.494 1.00 88.81 212 GLU A N 1
ATOM 1688 C CA . GLU A 1 212 ? 17.486 -20.872 -11.786 1.00 88.81 212 GLU A CA 1
ATOM 1689 C C . GLU A 1 212 ? 17.468 -19.343 -11.798 1.00 88.81 212 GLU A C 1
ATOM 1691 O O . GLU A 1 212 ? 16.463 -18.723 -11.452 1.00 88.81 212 GLU A O 1
ATOM 1696 N N . PHE A 1 213 ? 18.560 -18.721 -12.247 1.00 86.56 213 PHE A N 1
ATOM 1697 C CA . PHE A 1 213 ? 18.577 -17.289 -12.527 1.00 86.56 213 PHE A CA 1
ATOM 1698 C C . PHE A 1 213 ? 19.324 -16.979 -13.827 1.00 86.56 213 PHE A C 1
ATOM 1700 O O . PHE A 1 213 ? 20.333 -17.605 -14.151 1.00 86.56 213 PHE A O 1
ATOM 1707 N N . SER A 1 214 ? 18.822 -16.006 -14.590 1.00 83.50 214 SER A N 1
ATOM 1708 C CA . SER A 1 214 ? 19.446 -15.539 -15.830 1.00 83.50 214 SER A CA 1
ATOM 1709 C C . SER A 1 214 ? 19.210 -14.047 -16.028 1.00 83.50 214 SER A C 1
ATOM 1711 O O . SER A 1 214 ? 18.076 -13.569 -15.945 1.00 83.50 214 SER A O 1
ATOM 1713 N N . ILE A 1 215 ? 20.290 -13.317 -16.316 1.00 80.19 215 ILE A N 1
ATOM 1714 C CA . ILE A 1 215 ? 20.262 -11.886 -16.619 1.00 80.19 215 ILE A CA 1
ATOM 1715 C C . ILE A 1 215 ? 20.774 -11.703 -18.041 1.00 80.19 215 ILE A C 1
ATOM 1717 O O . ILE A 1 215 ? 21.891 -12.106 -18.363 1.00 80.19 215 ILE A O 1
ATOM 1721 N N . THR A 1 216 ? 19.968 -11.077 -18.893 1.00 82.38 216 THR A N 1
ATOM 1722 C CA . THR A 1 216 ? 20.363 -10.759 -20.268 1.00 82.38 216 THR A CA 1
ATOM 1723 C C . THR A 1 216 ? 20.213 -9.268 -20.544 1.00 82.38 216 THR A C 1
ATOM 1725 O O . THR A 1 216 ? 19.216 -8.651 -20.178 1.00 82.38 216 THR A O 1
ATOM 1728 N N . SER A 1 217 ? 21.219 -8.703 -21.211 1.00 71.44 217 SER A N 1
ATOM 1729 C CA . SER A 1 217 ? 21.274 -7.309 -21.650 1.00 71.44 217 SER A CA 1
ATOM 1730 C C . SER A 1 217 ? 21.644 -7.318 -23.134 1.00 71.44 217 SER A C 1
ATOM 1732 O O . SER A 1 217 ? 22.805 -7.507 -23.489 1.00 71.44 217 SER A O 1
ATOM 1734 N N . LYS A 1 218 ? 20.648 -7.253 -24.018 1.00 61.25 218 LYS A N 1
ATOM 1735 C CA . LYS A 1 218 ? 20.837 -6.959 -25.447 1.00 61.25 218 LYS A CA 1
ATOM 1736 C C . LYS A 1 218 ? 20.054 -5.713 -25.751 1.00 61.25 218 LYS A C 1
ATOM 1738 O O . LYS A 1 218 ? 18.909 -5.670 -25.260 1.00 61.25 218 LYS A O 1
#

Foldseek 3Di:
DDDDDDDDDDDDDDPPPPPPVVLVFAEEEQDDCVFPVVHPVVVVVVVCVVVVGGYDYCPPDPDDPDDDPVLLSNLLSYQEYEHEAEPCQVVDPVSVVSVVSNVVSCVPPVRHYHYHYDNDDPQDDDALCPPAEAAAEQQQPDQEDHQCLRNQNHAEYAHYNNQNHADYDCNQLVRQRHQYYAAALNQNHQEAEHNHQRHNYYHYHNNNNHPYHDYHHD

InterPro domains:
  IPR000157 Toll/interleukin-1 receptor homology (TIR) domain [PF01582] (24-123)
  IPR000157 Toll/interleukin-1 receptor homology (TIR) domain [PS50104] (23-158)
  IPR000157 Toll/interleukin-1 receptor homology (TIR) domain [SM00255] (24-188)
  IPR035897 Toll/interleukin-1 receptor homology (TIR) domain superfamily [G3DSA:3.40.50.10140] (19-170)
  IPR035897 Toll/interleukin-1 receptor homology (TIR) domain superfamily [SSF52200] (15-139)

pLDDT: mean 79.05, std 17.31, range [22.39, 96.25]

Secondary structure (DSSP, 8-state):
-----------------------SEEEEEEE-HHHHIIIIIHHHHHHHHHTT--EEE----S--SS--HHHHHHHHTEEEEEEEE-TTTTT-HHHHHHHHHHHHHHHHH--EEEEEE-SS-TTS-S--TT--EEEEES-TT--BPPP-TT-TT--EEEEES-TT--B--GGGTT-TT--EEEEES-TT--EEEEE-SS--EEE-TT-TT--EEEEE--